Protein AF-A8NK58-F1 (afdb_monomer_lite)

Structure (mmCIF, N/CA/C/O backbone):
data_AF-A8NK58-F1
#
_entry.id   AF-A8NK58-F1
#
loop_
_atom_site.group_PDB
_atom_site.id
_atom_site.type_symbol
_atom_site.label_atom_id
_atom_site.label_alt_id
_atom_site.label_comp_id
_atom_site.label_asym_id
_atom_site.label_entity_id
_atom_site.label_seq_id
_atom_site.pdbx_PDB_ins_code
_atom_site.Cartn_x
_atom_site.Cartn_y
_atom_site.Cartn_z
_atom_site.occupancy
_atom_site.B_iso_or_equiv
_atom_site.auth_seq_id
_atom_site.auth_comp_id
_atom_site.auth_asym_id
_atom_site.auth_atom_id
_atom_site.pdbx_PDB_model_num
ATOM 1 N N . MET A 1 1 ? 4.103 -19.502 -5.137 1.00 50.97 1 MET A N 1
ATOM 2 C CA . MET A 1 1 ? 3.086 -19.217 -4.101 1.00 50.97 1 MET A CA 1
ATOM 3 C C . MET A 1 1 ? 3.811 -18.641 -2.896 1.00 50.97 1 MET A C 1
ATOM 5 O O . MET A 1 1 ? 4.672 -19.330 -2.358 1.00 50.97 1 MET A O 1
ATOM 9 N N . GLY A 1 2 ? 3.551 -17.379 -2.546 1.00 73.00 2 GLY A N 1
ATOM 10 C CA . GLY A 1 2 ? 4.128 -16.761 -1.346 1.00 73.00 2 GLY A CA 1
ATOM 11 C C . GLY A 1 2 ? 3.556 -17.398 -0.078 1.00 73.00 2 GLY A C 1
ATOM 12 O O . GLY A 1 2 ? 2.426 -17.886 -0.089 1.00 73.00 2 GLY A O 1
ATOM 13 N N . ARG A 1 3 ? 4.341 -17.439 1.000 1.00 86.50 3 ARG A N 1
ATOM 14 C CA . ARG A 1 3 ? 3.901 -17.911 2.319 1.00 86.50 3 ARG A CA 1
ATOM 15 C C . ARG A 1 3 ? 4.104 -16.779 3.318 1.00 86.50 3 ARG A C 1
ATOM 17 O O . ARG A 1 3 ? 5.195 -16.224 3.369 1.00 86.50 3 ARG A O 1
ATOM 24 N N . ILE A 1 4 ? 3.067 -16.457 4.085 1.00 87.50 4 ILE A N 1
ATOM 25 C CA . ILE A 1 4 ? 3.168 -15.520 5.208 1.00 87.50 4 ILE A CA 1
ATOM 26 C C . ILE A 1 4 ? 3.810 -16.271 6.382 1.00 87.50 4 ILE A C 1
ATOM 28 O O . ILE A 1 4 ? 3.454 -17.420 6.653 1.00 87.50 4 ILE A O 1
ATOM 32 N N . SER A 1 5 ? 4.771 -15.639 7.049 1.00 91.62 5 SER A N 1
ATOM 33 C CA . SER A 1 5 ? 5.496 -16.175 8.206 1.00 91.62 5 SER A CA 1
ATOM 34 C C . SER A 1 5 ? 5.547 -15.141 9.333 1.00 91.62 5 SER A C 1
ATOM 36 O O . SER A 1 5 ? 4.978 -14.066 9.190 1.00 91.62 5 SER A O 1
ATOM 38 N N . ASP A 1 6 ? 6.237 -15.473 10.429 1.00 87.12 6 ASP A N 1
ATOM 39 C CA . ASP A 1 6 ? 6.446 -14.575 11.576 1.00 87.12 6 ASP A CA 1
ATOM 40 C C . ASP A 1 6 ? 5.138 -14.134 12.266 1.00 87.12 6 ASP A C 1
ATOM 42 O O . ASP A 1 6 ? 4.829 -12.960 12.444 1.00 87.12 6 ASP A O 1
ATOM 46 N N . LEU A 1 7 ? 4.318 -15.127 12.632 1.00 89.75 7 LEU A N 1
ATOM 47 C CA . LEU A 1 7 ? 3.014 -14.920 13.274 1.00 89.75 7 LEU A CA 1
ATOM 48 C C . LEU A 1 7 ? 3.102 -14.881 14.812 1.00 89.75 7 LEU A C 1
ATOM 50 O O . LEU A 1 7 ? 2.084 -15.006 15.491 1.00 89.75 7 LEU A O 1
ATOM 54 N N . GLU A 1 8 ? 4.303 -14.751 15.382 1.00 86.12 8 GLU A N 1
ATOM 55 C CA . GLU A 1 8 ? 4.531 -14.823 16.834 1.00 86.12 8 GLU A CA 1
ATOM 56 C C . GLU A 1 8 ? 3.941 -13.626 17.598 1.00 86.12 8 GLU A C 1
ATOM 58 O O . GLU A 1 8 ? 3.557 -13.759 18.762 1.00 86.12 8 GLU A O 1
ATOM 63 N N . TYR A 1 9 ? 3.779 -12.487 16.918 1.00 82.69 9 TYR A N 1
ATOM 64 C CA . TYR A 1 9 ? 3.112 -11.293 17.448 1.00 82.69 9 TYR A CA 1
ATOM 65 C C . TYR A 1 9 ? 1.639 -11.179 17.032 1.00 82.69 9 TYR A C 1
ATOM 67 O O . TYR A 1 9 ? 0.943 -10.267 17.487 1.00 82.69 9 TYR A O 1
ATOM 75 N N . CYS A 1 10 ? 1.128 -12.101 16.206 1.00 86.00 10 CYS A N 1
ATOM 76 C CA . CYS A 1 10 ? -0.273 -12.091 15.803 1.00 86.00 10 CYS A CA 1
ATOM 77 C C . CYS A 1 10 ? -1.175 -12.416 16.995 1.00 86.00 10 CYS A C 1
ATOM 79 O O . CYS A 1 10 ? -1.015 -13.424 17.685 1.00 86.00 10 CYS A O 1
ATOM 81 N N . LYS A 1 11 ? -2.184 -11.574 17.205 1.00 84.44 11 LYS A N 1
ATOM 82 C CA . LYS A 1 11 ? -3.214 -11.785 18.222 1.00 84.44 11 LYS A CA 1
ATOM 83 C C . LYS A 1 11 ? -4.547 -12.015 17.546 1.00 84.44 11 LYS A C 1
ATOM 85 O O . LYS A 1 11 ? -4.818 -11.481 16.472 1.00 84.44 11 LYS A O 1
ATOM 90 N N . ARG A 1 12 ? -5.417 -12.781 18.204 1.00 83.94 12 ARG A N 1
ATOM 91 C CA . ARG A 1 12 ? -6.826 -12.782 17.810 1.00 83.94 12 ARG A CA 1
ATOM 92 C C . ARG A 1 12 ? -7.356 -11.368 17.971 1.00 83.94 12 ARG A C 1
ATOM 94 O O . ARG A 1 12 ? -7.054 -10.720 18.970 1.00 83.94 12 ARG A O 1
ATOM 101 N N . TYR A 1 13 ? -8.172 -10.928 17.022 1.00 79.38 13 TYR A N 1
ATOM 102 C CA . TYR A 1 13 ? -8.736 -9.584 17.039 1.00 79.38 13 TYR A CA 1
ATOM 103 C C . TYR A 1 13 ? -9.414 -9.258 18.378 1.00 79.38 13 TYR A C 1
ATOM 105 O O . TYR A 1 13 ? -9.152 -8.230 18.991 1.00 79.38 13 TYR A O 1
ATOM 113 N N . GLN A 1 14 ? -10.174 -10.217 18.910 1.00 78.38 14 GLN A N 1
ATOM 114 C CA . GLN A 1 14 ? -10.887 -10.092 20.183 1.00 78.38 14 GLN A CA 1
ATOM 115 C C . GLN A 1 14 ? -9.971 -10.034 21.420 1.00 78.38 14 GLN A C 1
ATOM 117 O O . GLN A 1 14 ? -10.465 -9.835 22.523 1.00 78.38 14 GLN A O 1
ATOM 122 N N . GLN A 1 15 ? -8.666 -10.260 21.259 1.00 81.00 15 GLN A N 1
ATOM 123 C CA . GLN A 1 15 ? -7.647 -10.206 22.314 1.00 81.00 15 GLN A CA 1
ATOM 124 C C . GLN A 1 15 ? -6.704 -9.003 22.147 1.00 81.00 15 GLN A C 1
ATOM 126 O O . GLN A 1 15 ? -5.754 -8.850 22.921 1.00 81.00 15 GLN A O 1
ATOM 131 N N . ALA A 1 16 ? -6.906 -8.178 21.115 1.00 76.00 16 ALA A N 1
ATOM 132 C CA . ALA A 1 16 ? -6.128 -6.969 20.909 1.00 76.00 16 ALA A CA 1
ATOM 133 C C . ALA A 1 16 ? -6.654 -5.862 21.832 1.00 76.00 16 ALA A C 1
ATOM 135 O O . ALA A 1 16 ? -7.781 -5.404 21.682 1.00 76.00 16 ALA A O 1
ATOM 136 N N . SER A 1 17 ? -5.823 -5.431 22.779 1.00 72.19 17 SER A N 1
ATOM 137 C CA . SER A 1 17 ? -6.115 -4.291 23.652 1.00 72.19 17 SER A CA 1
ATOM 138 C C . SER A 1 17 ? -5.597 -3.002 23.019 1.00 72.19 17 SER A C 1
ATOM 140 O O . SER A 1 17 ? -4.519 -3.011 22.423 1.00 72.19 17 SER A O 1
ATOM 142 N N . ALA A 1 18 ? -6.301 -1.885 23.216 1.00 67.69 18 ALA A N 1
ATOM 143 C CA . ALA A 1 18 ? -5.835 -0.552 22.820 1.00 67.69 18 ALA A CA 1
ATOM 144 C C . ALA A 1 18 ? -4.481 -0.171 23.455 1.00 67.69 18 ALA A C 1
ATOM 146 O O . ALA A 1 18 ? -3.761 0.666 22.923 1.00 67.69 18 ALA A O 1
ATOM 147 N N . HIS A 1 19 ? -4.114 -0.800 24.577 1.00 69.31 19 HIS A N 1
ATOM 148 C CA . HIS A 1 19 ? -2.822 -0.617 25.250 1.00 69.31 19 HIS A CA 1
ATOM 149 C C . HIS A 1 19 ? -1.805 -1.719 24.922 1.00 69.31 19 HIS A C 1
ATOM 151 O O . HIS A 1 19 ? -0.778 -1.843 25.594 1.00 69.31 19 HIS A O 1
ATOM 157 N N . GLY A 1 20 ? -2.091 -2.558 23.925 1.00 68.12 20 GLY A N 1
ATOM 158 C CA . GLY A 1 20 ? -1.157 -3.569 23.458 1.00 68.12 20 GLY A CA 1
ATOM 159 C C . GLY A 1 20 ? 0.150 -2.939 22.958 1.00 68.12 20 GLY A C 1
ATOM 160 O O . GLY A 1 20 ? 0.141 -1.818 22.450 1.00 68.12 20 GLY A O 1
ATOM 161 N N . PRO A 1 21 ? 1.293 -3.638 23.082 1.00 72.88 21 PRO A N 1
ATOM 162 C CA . PRO A 1 21 ? 2.524 -3.169 22.465 1.00 72.88 21 PRO A CA 1
ATOM 163 C C . PRO A 1 21 ? 2.327 -3.071 20.949 1.00 72.88 21 PRO A C 1
ATOM 165 O O . PRO A 1 21 ? 1.845 -4.020 20.324 1.00 72.88 21 PRO A O 1
ATOM 168 N N . LEU A 1 22 ? 2.732 -1.945 20.360 1.00 77.38 22 LEU A N 1
ATOM 169 C CA . LEU A 1 22 ? 2.865 -1.864 18.912 1.00 77.38 22 LEU A CA 1
ATOM 170 C C . LEU A 1 22 ? 4.027 -2.745 18.470 1.00 77.38 22 LEU A C 1
ATOM 172 O O . LEU A 1 22 ? 5.142 -2.621 18.975 1.00 77.38 22 LEU A O 1
ATOM 176 N N . SER A 1 23 ? 3.750 -3.618 17.513 1.00 77.25 23 SER A N 1
ATOM 177 C CA . SER A 1 23 ? 4.731 -4.479 16.861 1.00 77.25 23 SER A CA 1
ATOM 178 C C . SER A 1 23 ? 4.584 -4.324 15.350 1.00 77.25 23 SER A C 1
ATOM 180 O O . SER A 1 23 ? 3.481 -4.083 14.861 1.00 77.25 23 SER A O 1
ATOM 182 N N . GLY A 1 24 ? 5.701 -4.389 14.626 1.00 80.12 24 GLY A N 1
ATOM 183 C CA . GLY A 1 24 ? 5.739 -4.282 13.166 1.00 80.12 24 GLY A CA 1
ATOM 184 C C . GLY A 1 24 ? 6.884 -3.412 12.643 1.00 80.12 24 GLY A C 1
ATOM 185 O O . GLY A 1 24 ? 7.562 -2.718 13.402 1.00 80.12 24 GLY A O 1
ATOM 186 N N . ALA A 1 25 ? 7.073 -3.440 11.326 1.00 83.88 25 ALA A N 1
ATOM 187 C CA . ALA A 1 25 ? 7.987 -2.553 10.613 1.00 83.88 25 ALA A CA 1
ATOM 188 C C . ALA A 1 25 ? 7.319 -1.188 10.384 1.00 83.88 25 ALA A C 1
ATOM 190 O O . ALA A 1 25 ? 6.232 -1.107 9.804 1.00 83.88 25 ALA A O 1
ATOM 191 N N . ARG A 1 26 ? 7.949 -0.113 10.868 1.00 81.25 26 ARG A N 1
ATOM 192 C CA . ARG A 1 26 ? 7.365 1.240 10.932 1.00 81.25 26 ARG A CA 1
ATOM 193 C C . ARG A 1 26 ? 6.977 1.781 9.552 1.00 81.25 26 ARG A C 1
ATOM 195 O O . ARG A 1 26 ? 6.011 2.530 9.439 1.00 81.25 26 ARG A O 1
ATOM 202 N N . GLU A 1 27 ? 7.712 1.388 8.524 1.00 81.19 27 GLU A N 1
ATOM 203 C CA . GLU A 1 27 ? 7.573 1.786 7.123 1.00 81.19 27 GLU A CA 1
ATOM 204 C C . GLU A 1 27 ? 6.275 1.251 6.505 1.00 81.19 27 GLU A C 1
ATOM 206 O O . GLU A 1 27 ? 5.678 1.899 5.643 1.00 81.19 27 GLU A O 1
ATOM 211 N N . PHE A 1 28 ? 5.810 0.097 6.992 1.00 87.50 28 PHE A N 1
ATOM 212 C CA . PHE A 1 28 ? 4.624 -0.595 6.494 1.00 87.50 28 PHE A CA 1
ATOM 213 C C . PHE A 1 28 ? 3.447 -0.538 7.463 1.00 87.50 28 PHE A C 1
ATOM 215 O O . PHE A 1 28 ? 2.362 -0.979 7.116 1.00 87.50 28 PHE A O 1
ATOM 222 N N . MET A 1 29 ? 3.599 0.007 8.669 1.00 86.50 29 MET A N 1
ATOM 223 C CA . MET A 1 29 ? 2.462 0.196 9.576 1.00 86.50 29 MET A CA 1
ATOM 224 C C . MET A 1 29 ? 1.384 1.086 8.942 1.00 86.50 29 MET A C 1
ATOM 226 O O . MET A 1 29 ? 1.699 2.003 8.179 1.00 86.50 29 MET A O 1
ATOM 230 N N . SER A 1 30 ? 0.118 0.879 9.302 1.00 86.50 30 SER A N 1
ATOM 231 C CA . SER A 1 30 ? -0.941 1.815 8.914 1.00 86.50 30 SER A CA 1
ATOM 232 C C . SER A 1 30 ? -0.665 3.224 9.447 1.00 86.50 30 SER A C 1
ATOM 234 O O . SER A 1 30 ? 0.015 3.404 10.466 1.00 86.50 30 SER A O 1
ATOM 236 N N . LEU A 1 31 ? -1.185 4.247 8.773 1.00 81.69 31 LEU A N 1
ATOM 237 C CA . LEU A 1 31 ? -0.998 5.638 9.188 1.00 81.69 31 LEU A CA 1
ATOM 238 C C . LEU A 1 31 ? -1.531 5.895 10.595 1.00 81.69 31 LEU A C 1
ATOM 240 O O . LEU A 1 31 ? -0.897 6.612 11.370 1.00 81.69 31 LEU A O 1
ATOM 244 N N . ASP A 1 32 ? -2.657 5.280 10.945 1.00 79.50 32 ASP A N 1
ATOM 245 C CA . ASP A 1 32 ? -3.252 5.408 12.272 1.00 79.50 32 ASP A CA 1
ATOM 246 C C . ASP A 1 32 ? -2.387 4.734 13.348 1.00 79.50 32 ASP A C 1
ATOM 248 O O . ASP A 1 32 ? -2.154 5.335 14.398 1.00 79.50 32 ASP A O 1
ATOM 252 N N . VAL A 1 33 ? -1.823 3.550 13.070 1.00 82.50 33 VAL A N 1
ATOM 253 C CA . VAL A 1 33 ? -0.873 2.877 13.976 1.00 82.50 33 VAL A CA 1
ATOM 254 C C . VAL A 1 33 ? 0.390 3.724 14.162 1.00 82.50 33 VAL A C 1
ATOM 256 O O . VAL A 1 33 ? 0.827 3.938 15.295 1.00 82.50 33 VAL A O 1
ATOM 259 N N . ARG A 1 34 ? 0.963 4.263 13.074 1.00 79.62 34 ARG A N 1
ATOM 260 C CA . ARG A 1 34 ? 2.152 5.136 13.141 1.00 79.62 34 ARG A CA 1
ATOM 261 C C . ARG A 1 34 ? 1.884 6.395 13.958 1.00 79.62 34 ARG A C 1
ATOM 263 O O . ARG A 1 34 ? 2.705 6.763 14.799 1.00 79.62 34 ARG A O 1
ATOM 270 N N . ARG A 1 35 ? 0.743 7.054 13.726 1.00 77.12 35 ARG A N 1
ATOM 271 C CA . ARG A 1 35 ? 0.319 8.248 14.475 1.00 77.12 35 ARG A CA 1
ATOM 272 C C . ARG A 1 35 ? 0.137 7.937 15.951 1.00 77.12 35 ARG A C 1
ATOM 274 O O . ARG A 1 35 ? 0.631 8.688 16.787 1.00 77.12 35 ARG A O 1
ATOM 281 N N . TRP A 1 36 ? -0.520 6.826 16.278 1.00 76.38 36 TRP A N 1
ATOM 282 C CA . TRP A 1 36 ? -0.696 6.409 17.664 1.00 76.38 36 TRP A CA 1
ATOM 283 C C . TRP A 1 36 ? 0.643 6.139 18.350 1.00 76.38 36 TRP A C 1
ATOM 285 O O . TRP A 1 36 ? 0.881 6.659 19.441 1.00 76.38 36 TRP A O 1
ATOM 295 N N . GLY A 1 37 ? 1.544 5.404 17.690 1.00 74.00 37 GLY A N 1
ATOM 296 C CA . GLY A 1 37 ? 2.888 5.139 18.200 1.00 74.00 37 GLY A CA 1
ATOM 297 C C . GLY A 1 37 ? 3.672 6.420 18.453 1.00 74.00 37 GLY A C 1
ATOM 298 O O . GLY A 1 37 ? 4.255 6.577 19.522 1.00 74.00 37 GLY A O 1
ATOM 299 N N . PHE A 1 38 ? 3.609 7.382 17.531 1.00 70.75 38 PHE A N 1
ATOM 300 C CA . PHE A 1 38 ? 4.235 8.690 17.707 1.00 70.75 38 PHE A CA 1
ATOM 301 C C . PHE A 1 38 ? 3.674 9.448 18.923 1.00 70.75 38 PHE A C 1
ATOM 303 O O . PHE A 1 38 ? 4.444 9.885 19.778 1.00 70.75 38 PHE A O 1
ATOM 310 N N . MET A 1 39 ? 2.344 9.535 19.056 1.00 66.94 39 MET A N 1
ATOM 311 C CA . MET A 1 39 ? 1.690 10.215 20.186 1.00 66.94 39 MET A CA 1
ATOM 312 C C . MET A 1 39 ? 2.058 9.613 21.552 1.00 66.94 39 MET A C 1
ATOM 314 O O . MET A 1 39 ? 2.092 10.340 22.543 1.00 66.94 39 MET A O 1
ATOM 318 N N . HIS A 1 40 ? 2.353 8.310 21.617 1.00 65.25 40 HIS A N 1
ATOM 319 C CA . HIS A 1 40 ? 2.662 7.608 22.869 1.00 65.25 40 HIS A CA 1
ATOM 320 C C . HIS A 1 40 ? 4.170 7.426 23.130 1.00 65.25 40 HIS A C 1
ATOM 322 O O . HIS A 1 40 ? 4.566 7.208 24.276 1.00 65.25 40 HIS A O 1
ATOM 328 N N . MET A 1 41 ? 5.026 7.540 22.107 1.00 62.69 41 MET A N 1
ATOM 329 C CA . MET A 1 41 ? 6.489 7.485 22.252 1.00 62.69 41 MET A CA 1
ATOM 330 C C . MET A 1 41 ? 7.108 8.837 22.629 1.00 62.69 41 MET A C 1
ATOM 332 O O . MET A 1 41 ? 8.116 8.866 23.342 1.00 62.69 41 MET A O 1
ATOM 336 N N . VAL A 1 42 ? 6.519 9.961 22.204 1.00 57.09 42 VAL A N 1
ATOM 337 C CA . VAL A 1 42 ? 6.999 11.299 22.585 1.00 57.09 42 VAL A CA 1
ATOM 338 C C . VAL A 1 42 ? 6.617 11.576 24.044 1.00 57.09 42 VAL A C 1
ATOM 340 O O . VAL A 1 42 ? 5.500 11.972 24.368 1.00 57.09 42 VAL A O 1
ATOM 343 N N . ARG A 1 43 ? 7.561 11.333 24.962 1.00 51.94 43 ARG A N 1
ATOM 344 C CA . ARG A 1 43 ? 7.399 11.602 26.399 1.00 51.94 43 ARG A CA 1
ATOM 345 C C . ARG A 1 43 ? 7.087 13.086 26.693 1.00 51.94 43 ARG A C 1
ATOM 347 O O . ARG A 1 43 ? 7.531 13.985 25.979 1.00 51.94 43 ARG A O 1
ATOM 354 N N . PRO A 1 44 ? 6.353 13.358 27.786 1.00 48.62 44 PRO A N 1
ATOM 355 C CA . PRO A 1 44 ? 5.346 14.412 27.869 1.00 48.62 44 PRO A CA 1
ATOM 356 C C . PRO A 1 44 ? 5.889 15.729 28.422 1.00 48.62 44 PRO A C 1
ATOM 358 O O . PRO A 1 44 ? 5.281 16.289 29.328 1.00 48.62 44 PRO A O 1
ATOM 361 N N . ASN A 1 45 ? 7.032 16.229 27.948 1.00 47.03 45 ASN A N 1
ATOM 362 C CA . ASN A 1 45 ? 7.600 17.378 28.652 1.00 47.03 45 ASN A CA 1
ATOM 363 C C . ASN A 1 45 ? 7.079 18.748 28.243 1.00 47.03 45 ASN A C 1
ATOM 365 O O . ASN A 1 45 ? 7.088 19.567 29.140 1.00 47.03 45 ASN A O 1
ATOM 369 N N . ASN A 1 46 ? 6.574 19.032 27.030 1.00 47.75 46 ASN A N 1
ATOM 370 C CA . ASN A 1 46 ? 6.064 20.395 26.739 1.00 47.75 46 ASN A CA 1
ATOM 371 C C . ASN A 1 46 ? 5.075 20.555 25.561 1.00 47.75 46 ASN A C 1
ATOM 373 O O . ASN A 1 46 ? 4.711 21.682 25.243 1.00 47.75 46 ASN A O 1
ATOM 377 N N . LEU A 1 47 ? 4.636 19.487 24.883 1.00 49.75 47 LEU A N 1
ATOM 378 C CA . LEU A 1 47 ? 3.855 19.617 23.637 1.00 49.75 47 LEU A CA 1
ATOM 379 C C . LEU A 1 47 ? 2.632 18.694 23.583 1.00 49.75 47 LEU A C 1
ATOM 381 O O . LEU A 1 47 ? 2.322 18.134 22.534 1.00 49.75 47 LEU A O 1
ATOM 385 N N . ARG A 1 48 ? 1.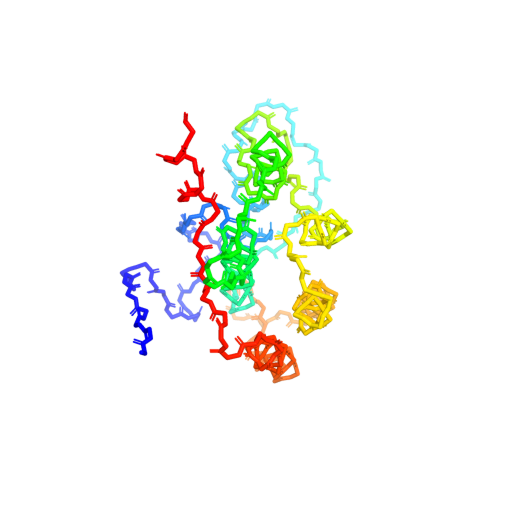873 18.579 24.682 1.00 48.84 48 ARG A N 1
ATOM 386 C CA . ARG A 1 48 ? 0.451 18.228 24.548 1.00 48.84 48 ARG A CA 1
ATOM 387 C C . ARG A 1 48 ? -0.251 19.419 23.889 1.00 48.84 48 ARG A C 1
ATOM 389 O O . ARG A 1 48 ? -0.917 20.203 24.551 1.00 48.84 48 ARG A O 1
ATOM 396 N N . LYS A 1 49 ? -0.085 19.578 22.573 1.00 50.06 49 LYS A N 1
ATOM 397 C CA . LYS A 1 49 ? -1.183 20.137 21.787 1.00 50.06 49 LYS A CA 1
ATOM 398 C C . LYS A 1 49 ? -2.379 19.245 22.105 1.00 50.06 49 LYS A C 1
ATOM 400 O O . LYS A 1 49 ? -2.234 18.022 22.103 1.00 50.06 49 LYS A O 1
ATOM 405 N N . GLU A 1 50 ? -3.501 19.853 22.465 1.00 47.31 50 GLU A N 1
ATOM 406 C CA . GLU A 1 50 ? -4.787 19.182 22.648 1.00 47.31 50 GLU A CA 1
ATOM 407 C C . GLU A 1 50 ? -5.223 18.601 21.300 1.00 47.31 50 GLU A C 1
ATOM 409 O O . GLU A 1 50 ? -6.078 19.137 20.602 1.00 47.31 50 GLU A O 1
ATOM 414 N N . TYR A 1 51 ? -4.567 17.527 20.869 1.00 48.94 51 TYR A N 1
ATOM 415 C CA . TYR A 1 51 ? -5.125 16.684 19.840 1.00 48.94 51 TYR A CA 1
ATOM 416 C C . TYR A 1 51 ? -6.337 16.013 20.489 1.00 48.94 51 TYR A C 1
ATOM 418 O O . TYR A 1 51 ? -6.204 15.504 21.609 1.00 48.94 51 TYR A O 1
ATOM 426 N N . PRO A 1 52 ? -7.519 16.049 19.846 1.00 51.69 52 PRO A N 1
ATOM 427 C CA . PRO A 1 52 ? -8.649 15.270 20.327 1.00 51.69 52 PRO A CA 1
ATOM 428 C C . PRO A 1 52 ? -8.162 13.837 20.535 1.00 51.69 52 PRO A C 1
ATOM 430 O O . PRO A 1 52 ? -7.391 13.342 19.710 1.00 51.69 52 PRO A O 1
ATOM 433 N N . GLU A 1 53 ? -8.543 13.208 21.648 1.00 55.59 53 GLU A N 1
ATOM 434 C CA . GLU A 1 53 ? -8.197 11.815 21.928 1.00 55.59 53 GLU A CA 1
ATOM 435 C C . GLU A 1 53 ? -8.704 10.952 20.769 1.00 55.59 53 GLU A C 1
ATOM 437 O O . GLU A 1 53 ? -9.875 10.579 20.705 1.00 55.59 53 GLU A O 1
ATOM 442 N N . VAL A 1 54 ? -7.829 10.682 19.798 1.00 56.53 54 VAL A N 1
ATOM 443 C CA . VAL A 1 54 ? -8.144 9.780 18.701 1.00 56.53 54 VAL A CA 1
ATOM 444 C C . VAL A 1 54 ? -8.250 8.415 19.346 1.00 56.53 54 VAL A C 1
ATOM 446 O O . VAL A 1 54 ? -7.253 7.857 19.807 1.00 56.53 54 VAL A O 1
ATOM 449 N N . THR A 1 55 ? -9.472 7.898 19.428 1.00 65.31 55 THR A N 1
ATOM 450 C CA . THR A 1 55 ? -9.715 6.563 19.957 1.00 65.31 55 THR A CA 1
ATOM 451 C C . THR A 1 55 ? -9.121 5.571 18.964 1.00 65.31 55 THR A C 1
ATOM 453 O O . THR A 1 55 ? -9.712 5.272 17.928 1.00 65.31 55 THR A O 1
ATOM 456 N N . PHE A 1 56 ? -7.895 5.137 19.236 1.00 74.25 56 PHE A N 1
ATOM 457 C CA . PHE A 1 56 ? -7.206 4.154 18.420 1.00 74.25 56 PHE A CA 1
ATOM 458 C C . PHE A 1 56 ? -7.624 2.760 18.853 1.00 74.25 56 PHE A C 1
ATOM 460 O O . PHE A 1 56 ? -7.468 2.387 20.016 1.00 74.25 56 PHE A O 1
ATOM 467 N N . HIS A 1 57 ? -8.093 1.994 17.877 1.00 78.38 57 HIS A N 1
ATOM 468 C CA . HIS A 1 57 ? -8.419 0.589 18.033 1.00 78.38 57 HIS A CA 1
ATOM 469 C C . HIS A 1 57 ? -7.638 -0.199 17.004 1.00 78.38 57 HIS A C 1
ATOM 471 O O . HIS A 1 57 ? -7.613 0.159 15.822 1.00 78.38 57 HIS A O 1
ATOM 477 N N . HIS A 1 58 ? -7.023 -1.297 17.440 1.00 81.19 58 HIS A N 1
ATOM 478 C CA . HIS A 1 58 ? -6.549 -2.292 16.492 1.00 81.19 58 HIS A CA 1
ATOM 479 C C . HIS A 1 58 ? -7.731 -2.759 15.635 1.00 81.19 58 HIS A C 1
ATOM 481 O O . HIS A 1 58 ? -8.880 -2.765 16.088 1.00 81.19 58 HIS A O 1
ATOM 487 N N . HIS A 1 59 ? -7.451 -3.106 14.381 1.00 85.19 59 HIS A N 1
ATOM 488 C CA . HIS A 1 59 ? -8.446 -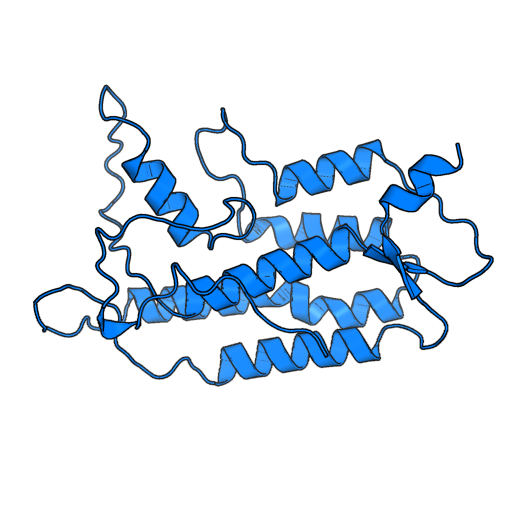3.468 13.381 1.00 85.19 59 HIS A CA 1
ATOM 489 C C . HIS A 1 59 ? -7.771 -4.118 12.175 1.00 85.19 59 HIS A C 1
ATOM 491 O O . HIS A 1 59 ? -6.663 -3.726 11.815 1.00 85.19 59 HIS A O 1
ATOM 497 N N . TYR A 1 60 ? -8.465 -5.042 11.510 1.00 87.31 60 TYR A N 1
ATOM 498 C CA . TYR A 1 60 ? -7.972 -5.727 10.306 1.00 87.31 60 TYR A CA 1
ATOM 499 C C . TYR A 1 60 ? -7.680 -4.763 9.138 1.00 87.31 60 TYR A C 1
ATOM 501 O O . TYR A 1 60 ? -6.900 -5.088 8.247 1.00 87.31 60 TYR A O 1
ATOM 509 N N . LEU A 1 61 ? -8.270 -3.556 9.142 1.00 87.75 61 LEU A N 1
ATOM 510 C CA . LEU A 1 61 ? -7.932 -2.518 8.157 1.00 87.75 61 LEU A CA 1
ATOM 511 C C . LEU A 1 61 ? -6.465 -2.104 8.239 1.00 87.75 61 LEU A C 1
ATOM 513 O O . LEU A 1 61 ? -5.878 -1.813 7.204 1.00 87.75 61 LEU A O 1
ATOM 517 N N . HIS A 1 62 ? -5.879 -2.105 9.438 1.00 88.94 62 HIS A N 1
ATOM 518 C CA . HIS A 1 62 ? -4.474 -1.742 9.597 1.00 88.94 62 HIS A CA 1
ATOM 519 C C . HIS A 1 62 ? -3.565 -2.768 8.922 1.00 88.94 62 HIS A C 1
ATOM 521 O O . HIS A 1 62 ? -2.609 -2.372 8.266 1.00 88.94 62 HIS A O 1
ATOM 527 N N . ASP A 1 63 ? -3.905 -4.057 9.009 1.00 89.75 63 ASP A N 1
ATOM 528 C CA . ASP A 1 63 ? -3.164 -5.124 8.331 1.00 89.75 63 ASP A CA 1
ATOM 529 C C . ASP A 1 63 ? -3.311 -5.020 6.805 1.00 89.75 63 ASP A C 1
ATOM 531 O O . ASP A 1 63 ? -2.326 -5.143 6.078 1.00 89.75 63 ASP A O 1
ATOM 535 N N . LEU A 1 64 ? -4.521 -4.735 6.299 1.00 91.44 64 LEU A N 1
ATOM 536 C CA . LEU A 1 64 ? -4.729 -4.516 4.862 1.00 91.44 64 LEU A CA 1
ATOM 537 C C . LEU A 1 64 ? -3.962 -3.281 4.364 1.00 91.44 64 LEU A C 1
ATOM 539 O O . LEU A 1 64 ? -3.377 -3.312 3.282 1.00 91.44 64 LEU A O 1
ATOM 543 N N . GLU A 1 65 ? -3.937 -2.201 5.146 1.00 91.25 65 GLU A N 1
ATOM 544 C CA . GLU A 1 65 ? -3.143 -1.017 4.827 1.00 91.25 65 GLU A CA 1
ATOM 545 C C . GLU A 1 65 ? -1.640 -1.340 4.830 1.00 91.25 65 GLU A C 1
ATOM 547 O O . GLU A 1 65 ? -0.901 -0.870 3.967 1.00 91.25 65 GLU A O 1
ATOM 552 N N . SER A 1 66 ? -1.175 -2.206 5.732 1.00 91.00 66 SER A N 1
ATOM 553 C CA . SER A 1 66 ? 0.207 -2.686 5.700 1.00 91.00 66 SER A CA 1
ATOM 554 C C . SER A 1 66 ? 0.539 -3.472 4.436 1.00 91.00 66 SER A C 1
ATOM 556 O O . SER A 1 66 ? 1.603 -3.266 3.849 1.00 91.00 66 SER A O 1
ATOM 558 N N . VAL A 1 67 ? -0.383 -4.313 3.961 1.00 93.00 67 VAL A N 1
ATOM 559 C CA . VAL A 1 67 ? -0.240 -4.997 2.667 1.00 93.00 67 VAL A CA 1
ATOM 560 C C . VAL A 1 67 ? -0.225 -3.990 1.512 1.00 93.00 67 VAL A C 1
ATOM 562 O O . VAL A 1 67 ? 0.578 -4.142 0.592 1.00 93.00 67 VAL A O 1
ATOM 565 N N . TYR A 1 68 ? -1.048 -2.938 1.568 1.00 92.56 68 TYR A N 1
ATOM 566 C CA . TYR A 1 68 ? -1.005 -1.842 0.596 1.00 92.56 68 TYR A CA 1
ATOM 567 C C . TYR A 1 68 ? 0.368 -1.164 0.565 1.00 92.56 68 TYR A C 1
ATOM 569 O O . TYR A 1 68 ? 0.965 -1.051 -0.503 1.00 92.56 68 TYR A O 1
ATOM 577 N N . TRP A 1 69 ? 0.909 -0.756 1.716 1.00 90.19 69 TRP A N 1
ATOM 578 C CA . TRP A 1 69 ? 2.218 -0.099 1.766 1.00 90.19 69 TRP A CA 1
ATOM 579 C C . TRP A 1 69 ? 3.347 -1.009 1.285 1.00 90.19 69 TRP A C 1
ATOM 581 O O . TRP A 1 69 ? 4.238 -0.542 0.576 1.00 90.19 69 TRP A O 1
ATOM 591 N N . LEU A 1 70 ? 3.289 -2.304 1.603 1.00 91.19 70 LEU A N 1
ATOM 592 C CA . LEU A 1 70 ? 4.232 -3.293 1.082 1.00 91.19 70 LEU A CA 1
ATOM 593 C C . LEU A 1 70 ? 4.142 -3.414 -0.447 1.00 91.19 70 LEU A C 1
ATOM 595 O O . LEU A 1 70 ? 5.168 -3.502 -1.120 1.00 91.19 70 LEU A O 1
ATOM 599 N N . LEU A 1 71 ? 2.929 -3.382 -1.003 1.00 91.12 71 LEU A N 1
ATOM 600 C CA . LEU A 1 71 ? 2.703 -3.410 -2.446 1.00 91.12 71 LEU A CA 1
ATOM 601 C C . LEU A 1 71 ? 3.231 -2.140 -3.127 1.00 91.12 71 LEU A C 1
ATOM 603 O O . LEU A 1 71 ? 3.926 -2.244 -4.136 1.00 91.12 71 LEU A O 1
ATOM 607 N N . ILE A 1 72 ? 2.970 -0.955 -2.563 1.00 88.62 72 ILE A N 1
ATOM 608 C CA . ILE A 1 72 ? 3.549 0.303 -3.059 1.00 88.62 72 ILE A CA 1
ATOM 609 C C . ILE A 1 72 ? 5.071 0.220 -3.040 1.00 88.62 72 ILE A C 1
ATOM 611 O O . ILE A 1 72 ? 5.701 0.514 -4.052 1.00 88.62 72 ILE A O 1
ATOM 615 N N . TRP A 1 73 ? 5.659 -0.225 -1.926 1.00 88.62 73 TRP A N 1
ATOM 616 C CA . TRP A 1 73 ? 7.105 -0.391 -1.806 1.00 88.62 73 TRP A CA 1
ATOM 617 C C . TRP A 1 73 ? 7.650 -1.320 -2.881 1.00 88.62 73 TRP A C 1
ATOM 619 O O . TRP A 1 73 ? 8.632 -0.978 -3.536 1.00 88.62 73 TRP A O 1
ATOM 629 N N . TYR A 1 74 ? 6.985 -2.455 -3.109 1.00 89.06 74 TYR A N 1
ATOM 630 C CA . TYR A 1 74 ? 7.367 -3.394 -4.151 1.00 89.06 74 TYR A CA 1
ATOM 631 C C . TYR A 1 74 ? 7.355 -2.730 -5.529 1.00 89.06 74 TYR A C 1
ATOM 633 O O . TYR A 1 74 ? 8.361 -2.810 -6.220 1.00 89.06 74 TYR A O 1
ATOM 641 N N . MET A 1 75 ? 6.288 -2.012 -5.893 1.00 85.75 75 MET A N 1
ATOM 642 C CA . MET A 1 75 ? 6.146 -1.359 -7.204 1.00 85.75 75 MET A CA 1
ATOM 643 C C . MET A 1 75 ? 7.082 -0.159 -7.432 1.00 85.75 75 MET A C 1
ATOM 645 O O . MET A 1 75 ? 7.389 0.166 -8.577 1.00 85.75 75 MET A O 1
ATOM 649 N N . VAL A 1 76 ? 7.526 0.528 -6.373 1.00 83.44 76 VAL A N 1
ATOM 650 C CA . VAL A 1 76 ? 8.536 1.604 -6.493 1.00 83.44 76 VAL A CA 1
ATOM 651 C C . VAL A 1 76 ? 9.968 1.089 -6.368 1.00 83.44 76 VAL A C 1
ATOM 653 O O . VAL A 1 76 ? 10.912 1.810 -6.674 1.00 83.44 76 VAL A O 1
ATOM 656 N N . SER A 1 77 ? 10.143 -0.145 -5.899 1.00 85.06 77 SER A N 1
ATOM 657 C CA . SER A 1 77 ? 11.444 -0.803 -5.739 1.00 85.06 77 SER A CA 1
ATOM 658 C C . SER A 1 77 ? 11.743 -1.804 -6.847 1.00 85.06 77 SER A C 1
ATOM 660 O O . SER A 1 77 ? 12.901 -2.137 -7.073 1.00 85.06 77 SER A O 1
ATOM 662 N N . HIS A 1 78 ? 10.709 -2.278 -7.534 1.00 86.75 78 HIS A N 1
ATOM 663 C CA . HIS A 1 78 ? 10.761 -3.193 -8.661 1.00 86.75 78 HIS A CA 1
ATOM 664 C C . HIS A 1 78 ? 9.891 -2.604 -9.759 1.00 86.75 78 HIS A C 1
ATOM 666 O O . HIS A 1 78 ? 8.756 -2.215 -9.504 1.00 86.75 78 HIS A O 1
ATOM 672 N N . ALA A 1 79 ? 10.400 -2.584 -10.983 1.00 81.75 79 ALA A N 1
ATOM 673 C CA . ALA A 1 79 ? 9.603 -2.209 -12.144 1.00 81.75 79 ALA A CA 1
ATOM 674 C C . ALA A 1 79 ? 9.663 -3.325 -13.189 1.00 81.75 79 ALA A C 1
ATOM 676 O O . ALA A 1 79 ? 10.701 -4.003 -13.288 1.00 81.75 79 ALA A O 1
ATOM 677 N N . PRO A 1 80 ? 8.605 -3.500 -13.997 1.00 83.56 80 PRO A N 1
ATOM 678 C CA . PRO A 1 80 ? 8.652 -4.350 -15.177 1.00 83.56 80 PRO A CA 1
ATOM 679 C C . PRO A 1 80 ? 9.830 -3.966 -16.078 1.00 83.56 80 PRO A C 1
ATOM 681 O O . PRO A 1 80 ? 10.048 -2.792 -16.381 1.00 83.56 80 PRO A O 1
ATOM 684 N N . HIS A 1 81 ? 10.640 -4.950 -16.459 1.00 82.94 81 HIS A N 1
ATOM 685 C CA . HIS A 1 81 ? 11.768 -4.765 -17.362 1.00 82.94 81 HIS A CA 1
ATOM 686 C C . HIS A 1 81 ? 11.725 -5.759 -18.505 1.00 82.94 81 HIS A C 1
ATOM 688 O O . HIS A 1 81 ? 11.551 -6.955 -18.275 1.00 82.94 81 HIS A O 1
ATOM 694 N N . LYS A 1 82 ? 11.967 -5.281 -19.723 1.00 83.50 82 LYS A N 1
ATOM 695 C CA . LYS A 1 82 ? 12.160 -6.147 -20.878 1.00 83.50 82 LYS A CA 1
ATOM 696 C C . LYS A 1 82 ? 13.631 -6.526 -21.011 1.00 83.50 82 LYS A C 1
ATOM 698 O O . LYS A 1 82 ? 14.503 -5.661 -20.998 1.00 83.50 82 LYS A O 1
ATOM 703 N N . GLU A 1 83 ? 13.896 -7.819 -21.162 1.00 81.62 83 GLU A N 1
ATOM 704 C CA . GLU A 1 83 ? 15.256 -8.330 -21.330 1.00 81.62 83 GLU A CA 1
ATOM 705 C C . GLU A 1 83 ? 15.960 -7.674 -22.534 1.00 81.62 83 GLU A C 1
ATOM 707 O O . GLU A 1 83 ? 15.380 -7.519 -23.611 1.00 81.62 83 GLU A O 1
ATOM 712 N N . GLY A 1 84 ? 17.220 -7.273 -22.344 1.00 79.88 84 GLY A N 1
ATOM 713 C CA . GLY A 1 84 ? 18.053 -6.670 -23.389 1.00 79.88 84 GLY A CA 1
ATOM 714 C C . GLY A 1 84 ? 17.819 -5.176 -23.644 1.00 79.88 84 GLY A C 1
ATOM 715 O O . GLY A 1 84 ? 18.537 -4.595 -24.458 1.00 79.88 84 GLY A O 1
ATOM 716 N N . VAL A 1 85 ? 16.870 -4.535 -22.956 1.00 78.88 85 VAL A N 1
ATOM 717 C CA . VAL A 1 85 ? 16.684 -3.077 -23.009 1.00 78.88 85 VAL A CA 1
ATOM 718 C C . VAL A 1 85 ? 17.516 -2.435 -21.894 1.00 78.88 85 VAL A C 1
ATOM 720 O O . VAL A 1 85 ? 17.356 -2.816 -20.746 1.00 78.88 85 VAL A O 1
ATOM 723 N N . PRO A 1 86 ? 18.419 -1.476 -22.156 1.00 76.94 86 PRO A N 1
ATOM 724 C CA . PRO A 1 86 ? 19.129 -0.794 -21.076 1.00 76.94 86 PRO A CA 1
ATOM 725 C C . PRO A 1 86 ? 18.160 -0.010 -20.185 1.00 76.94 86 PRO A C 1
ATOM 727 O O . PRO A 1 86 ? 17.378 0.796 -20.685 1.00 76.94 86 PRO A O 1
ATOM 730 N N . ARG A 1 87 ? 18.241 -0.209 -18.867 1.00 75.31 87 ARG A N 1
ATOM 731 C CA . ARG A 1 87 ? 17.491 0.582 -17.886 1.00 75.31 87 ARG A CA 1
ATOM 732 C C . ARG A 1 87 ? 18.347 1.739 -17.380 1.00 75.31 87 ARG A C 1
ATOM 734 O O . ARG A 1 87 ? 19.444 1.515 -16.874 1.00 75.31 87 ARG A O 1
ATOM 741 N N . VAL A 1 88 ? 17.830 2.962 -17.474 1.00 75.62 88 VAL A N 1
ATOM 742 C CA . VAL A 1 88 ? 18.459 4.155 -16.893 1.00 75.62 88 VAL A CA 1
ATOM 743 C C . VAL A 1 88 ? 17.572 4.653 -15.763 1.00 75.62 88 VAL A C 1
ATOM 745 O O . VAL A 1 88 ? 16.439 5.052 -15.999 1.00 75.62 88 VAL A O 1
ATOM 748 N N . ILE A 1 89 ? 18.087 4.624 -14.536 1.00 78.62 89 ILE A N 1
ATOM 749 C CA . ILE A 1 89 ? 17.373 5.123 -13.359 1.00 78.62 89 ILE A CA 1
ATOM 750 C C . ILE A 1 89 ? 18.118 6.338 -12.826 1.00 78.62 89 ILE A C 1
ATOM 752 O O . ILE A 1 89 ? 19.312 6.259 -12.539 1.00 78.62 89 ILE A O 1
ATOM 756 N N . ASP A 1 90 ? 17.409 7.448 -12.629 1.00 82.38 90 ASP A N 1
ATOM 757 C CA . ASP A 1 90 ? 17.915 8.533 -11.793 1.00 82.38 90 ASP A CA 1
ATOM 758 C C . ASP A 1 90 ? 17.876 8.096 -10.322 1.00 82.38 90 ASP A C 1
ATOM 760 O O . ASP A 1 90 ? 16.852 8.183 -9.640 1.00 82.38 90 ASP A O 1
ATOM 764 N N . HIS A 1 91 ? 19.014 7.599 -9.842 1.00 80.12 91 HIS A N 1
ATOM 765 C CA . HIS A 1 91 ? 19.169 7.083 -8.486 1.00 80.12 91 HIS A CA 1
ATOM 766 C C . HIS A 1 91 ? 18.888 8.128 -7.406 1.00 80.12 91 HIS A C 1
ATOM 768 O O . HIS A 1 91 ? 18.392 7.771 -6.340 1.00 80.12 91 HIS A O 1
ATOM 774 N N . VAL A 1 92 ? 19.179 9.406 -7.667 1.00 82.69 92 VAL A N 1
ATOM 775 C CA . VAL A 1 92 ? 18.937 10.481 -6.699 1.00 82.69 92 VAL A CA 1
ATOM 776 C C . VAL A 1 92 ? 17.438 10.712 -6.565 1.00 82.69 92 VAL A C 1
ATOM 778 O O . VAL A 1 92 ? 16.920 10.757 -5.449 1.00 82.69 92 VAL A O 1
ATOM 781 N N . SER A 1 93 ? 16.729 10.793 -7.693 1.00 81.69 93 SER A N 1
ATOM 782 C CA . SER A 1 93 ? 15.270 10.932 -7.694 1.00 81.69 93 SER A CA 1
ATOM 783 C C . SER A 1 93 ? 14.568 9.705 -7.109 1.00 81.69 93 SER A C 1
ATOM 785 O O . SER A 1 93 ? 13.611 9.858 -6.351 1.00 81.69 93 SER A O 1
ATOM 787 N N . TRP A 1 94 ? 15.057 8.494 -7.398 1.00 83.44 94 TRP A N 1
ATOM 788 C CA . TRP A 1 94 ? 14.515 7.259 -6.825 1.00 83.44 94 TRP A CA 1
ATOM 789 C C . TRP A 1 94 ? 14.732 7.174 -5.310 1.00 83.44 94 TRP A C 1
ATOM 791 O O . TRP A 1 94 ? 13.781 6.940 -4.568 1.00 83.44 94 TRP A O 1
ATOM 801 N N . ALA A 1 95 ? 15.956 7.406 -4.828 1.00 82.88 95 ALA A N 1
ATOM 802 C CA . ALA A 1 95 ? 16.254 7.352 -3.398 1.00 82.88 95 ALA A CA 1
ATOM 803 C C . ALA A 1 95 ? 15.443 8.396 -2.623 1.00 82.88 95 ALA A C 1
ATOM 805 O O . ALA A 1 95 ? 14.880 8.087 -1.574 1.00 82.88 95 ALA A O 1
ATOM 806 N N . LYS A 1 96 ? 15.320 9.609 -3.179 1.00 82.69 96 LYS A N 1
ATOM 807 C CA . LYS A 1 96 ? 14.477 10.659 -2.611 1.00 82.69 96 LYS A CA 1
ATOM 808 C C . LYS A 1 96 ? 13.009 10.242 -2.547 1.00 82.69 96 LYS A C 1
ATOM 810 O O . LYS A 1 96 ? 12.382 10.463 -1.526 1.00 82.69 96 LYS A O 1
ATOM 815 N N . LEU A 1 97 ? 12.466 9.613 -3.590 1.00 80.31 97 LEU A N 1
ATOM 816 C CA . LEU A 1 97 ? 11.097 9.095 -3.555 1.00 80.31 97 LEU A CA 1
ATOM 817 C C . LEU A 1 97 ? 10.905 8.063 -2.442 1.00 80.31 97 LEU A C 1
ATOM 819 O O . LEU A 1 97 ? 9.908 8.113 -1.724 1.00 80.31 97 LEU A O 1
ATOM 823 N N . VAL A 1 98 ? 11.808 7.084 -2.351 1.00 81.25 98 VAL A N 1
ATOM 824 C CA . VAL A 1 98 ? 11.710 6.030 -1.335 1.00 81.25 98 VAL A CA 1
ATOM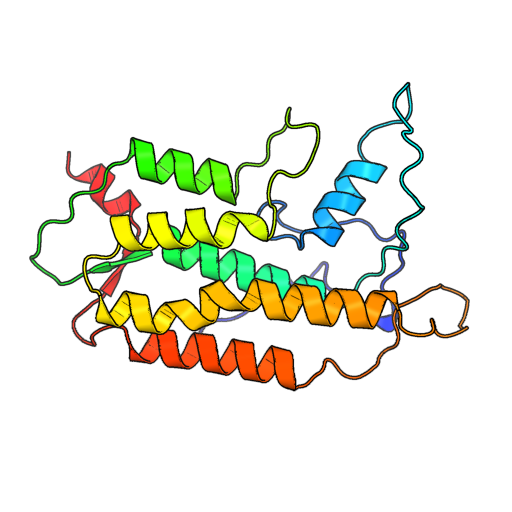 825 C C . VAL A 1 98 ? 11.737 6.655 0.058 1.00 81.25 98 VAL A C 1
ATOM 827 O O . VAL A 1 98 ? 10.931 6.267 0.901 1.00 81.25 98 VAL A O 1
ATOM 830 N N . ASP A 1 99 ? 12.580 7.663 0.277 1.00 80.38 99 ASP A N 1
ATOM 831 C CA . ASP A 1 99 ? 12.612 8.432 1.522 1.00 80.38 99 ASP A CA 1
ATOM 832 C C . ASP A 1 99 ? 11.335 9.274 1.728 1.00 80.38 99 ASP A C 1
ATOM 834 O O . ASP A 1 99 ? 10.752 9.266 2.806 1.00 80.38 99 ASP A O 1
ATOM 838 N N . ASP A 1 100 ? 10.797 9.911 0.689 1.00 77.50 100 ASP A N 1
ATOM 839 C CA . ASP A 1 100 ? 9.553 10.690 0.777 1.00 77.50 100 ASP A CA 1
ATOM 840 C C . ASP A 1 100 ? 8.327 9.804 1.110 1.00 77.50 100 ASP A C 1
ATOM 842 O O . ASP A 1 100 ? 7.376 10.261 1.754 1.00 77.50 100 ASP A O 1
ATOM 846 N N . LEU A 1 101 ? 8.322 8.536 0.675 1.00 77.00 101 LEU A N 1
ATOM 847 C CA . LEU A 1 101 ? 7.223 7.584 0.902 1.00 77.00 101 LEU A CA 1
ATOM 848 C C . LEU A 1 101 ? 7.380 6.756 2.184 1.00 77.00 101 LEU A C 1
ATOM 850 O O . LEU A 1 101 ? 6.395 6.521 2.889 1.00 77.00 101 LEU A O 1
ATOM 854 N N . PHE A 1 102 ? 8.594 6.286 2.467 1.00 77.00 102 PHE A N 1
ATOM 855 C CA . PHE A 1 102 ? 8.885 5.316 3.529 1.00 77.00 102 PHE A CA 1
ATOM 856 C C . PHE A 1 102 ? 9.872 5.833 4.571 1.00 77.00 102 PHE A C 1
ATOM 858 O O . PHE A 1 102 ? 10.044 5.185 5.604 1.00 77.00 102 PHE A O 1
ATOM 865 N N . GLY A 1 103 ? 10.490 6.989 4.334 1.00 68.69 103 GLY A N 1
ATOM 866 C CA . GLY A 1 103 ? 11.430 7.614 5.246 1.00 68.69 103 GLY A CA 1
ATOM 867 C C . GLY A 1 103 ? 10.801 7.795 6.614 1.00 68.69 103 GLY A C 1
ATOM 868 O O . GLY A 1 103 ? 9.801 8.491 6.820 1.00 68.69 103 GLY A O 1
ATOM 869 N N . THR A 1 104 ? 11.399 7.132 7.594 1.00 59.25 104 THR A N 1
ATOM 870 C CA . THR A 1 104 ? 11.071 7.348 8.988 1.00 59.25 104 THR A CA 1
ATOM 871 C C . THR A 1 104 ? 11.831 8.590 9.403 1.00 59.25 104 THR A C 1
ATOM 873 O O . THR A 1 104 ? 12.946 8.476 9.906 1.00 59.25 104 THR A O 1
ATOM 876 N N . GLY A 1 105 ? 11.292 9.785 9.171 1.00 52.62 105 GLY A N 1
ATOM 877 C CA . GLY A 1 105 ? 11.897 10.971 9.760 1.00 52.62 105 GLY A CA 1
ATOM 878 C C . GLY A 1 105 ? 11.979 10.749 11.274 1.00 52.62 105 GLY A C 1
ATOM 879 O O . GLY A 1 105 ? 10.972 10.737 11.984 1.00 52.62 105 GLY A O 1
ATOM 880 N N . ILE A 1 106 ? 13.183 10.451 11.765 1.00 42.00 106 ILE A N 1
ATOM 881 C CA . ILE A 1 106 ? 13.468 10.347 13.198 1.00 42.00 106 ILE A CA 1
ATOM 882 C C . ILE A 1 106 ? 13.313 11.748 13.814 1.00 42.00 106 ILE A C 1
ATOM 884 O O . ILE A 1 106 ? 12.885 11.865 14.959 1.00 42.00 106 ILE A O 1
ATOM 888 N N . ASP A 1 107 ? 13.514 12.789 12.996 1.00 46.22 107 ASP A N 1
ATOM 889 C CA . ASP A 1 107 ? 13.383 14.203 13.351 1.00 46.22 107 ASP A CA 1
ATOM 890 C C . ASP A 1 107 ? 12.096 14.873 12.830 1.00 46.22 107 ASP A C 1
ATOM 892 O O . ASP A 1 107 ? 11.792 16.008 13.208 1.00 46.22 107 ASP A O 1
ATOM 896 N N . SER A 1 108 ? 11.310 14.212 11.969 1.00 48.12 108 SER A N 1
ATOM 897 C CA . SER A 1 108 ? 10.058 14.791 11.473 1.00 48.12 108 SER A CA 1
ATOM 898 C C . SER A 1 108 ? 8.990 14.687 12.560 1.00 48.12 108 SER A C 1
ATOM 900 O O . SER A 1 108 ? 8.527 13.596 12.893 1.00 48.12 108 SER A O 1
ATOM 902 N N . GLN A 1 109 ? 8.589 15.833 13.112 1.00 50.06 109 GLN A N 1
ATOM 903 C CA . GLN A 1 109 ? 7.609 15.936 14.201 1.00 50.06 109 GLN A CA 1
ATOM 904 C C . GLN A 1 109 ? 6.203 15.406 13.863 1.00 50.06 109 GLN A C 1
ATOM 906 O O . GLN A 1 109 ? 5.351 15.381 14.744 1.00 50.06 109 GLN A O 1
ATOM 911 N N . GLU A 1 110 ? 5.948 14.963 12.633 1.00 54.03 110 GLU A N 1
ATOM 912 C CA . GLU A 1 110 ? 4.736 14.246 12.246 1.00 54.03 110 GLU A CA 1
ATOM 913 C C . GLU A 1 110 ? 5.092 13.165 11.207 1.00 54.03 110 GLU A C 1
ATOM 915 O O . GLU A 1 110 ? 6.010 13.373 10.410 1.00 54.03 110 GLU A O 1
ATOM 920 N N . PRO A 1 111 ? 4.396 12.009 11.183 1.00 52.28 111 PRO A N 1
ATOM 921 C CA . PRO A 1 111 ? 4.498 11.082 10.064 1.00 52.28 111 PRO A CA 1
ATOM 922 C C . PRO A 1 111 ? 4.043 11.803 8.786 1.00 52.28 111 PRO A C 1
ATOM 924 O O . PRO A 1 111 ? 2.855 12.059 8.604 1.00 52.28 111 PRO A O 1
ATOM 927 N N . THR A 1 112 ? 4.992 12.124 7.906 1.00 52.12 112 THR A N 1
ATOM 928 C CA . THR A 1 112 ? 4.789 12.833 6.627 1.00 52.12 112 THR A CA 1
ATOM 929 C C . THR A 1 112 ? 4.022 12.023 5.587 1.00 52.12 112 THR A C 1
ATOM 931 O O . THR A 1 112 ? 3.674 12.551 4.530 1.00 52.12 112 THR A O 1
ATOM 934 N N . VAL A 1 113 ? 3.716 10.755 5.875 1.00 54.44 113 VAL A N 1
ATOM 935 C CA . VAL A 1 113 ? 2.933 9.903 4.984 1.00 54.44 113 VAL A CA 1
ATOM 936 C C . VAL A 1 113 ? 1.476 10.356 5.036 1.00 54.44 113 VAL A C 1
ATOM 938 O O . VAL A 1 113 ? 0.650 9.887 5.816 1.00 54.44 113 VAL A O 1
ATOM 941 N N . HIS A 1 114 ? 1.159 11.347 4.215 1.00 57.88 114 HIS A N 1
ATOM 942 C CA . HIS A 1 114 ? -0.210 11.705 3.916 1.00 57.88 114 HIS A CA 1
ATOM 943 C C . HIS A 1 114 ? -0.692 10.820 2.770 1.00 57.88 114 HIS A C 1
ATOM 945 O O . HIS A 1 114 ? -0.010 10.679 1.757 1.00 57.88 114 HIS A O 1
ATOM 951 N N . TRP A 1 115 ? -1.936 10.345 2.859 1.00 58.53 115 TRP A N 1
ATOM 952 C CA . TRP A 1 115 ? -2.696 9.856 1.700 1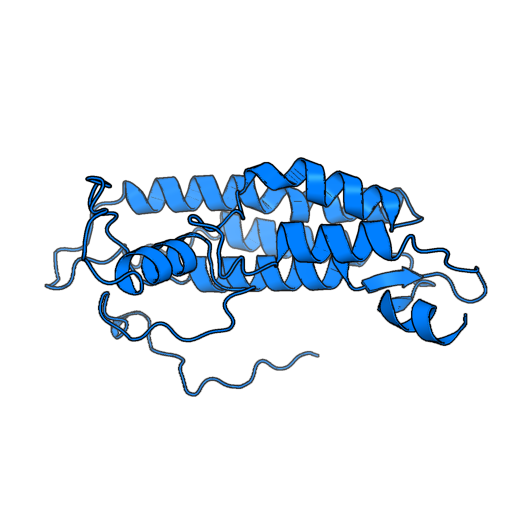.00 58.53 115 TRP A CA 1
ATOM 953 C C . TRP A 1 115 ? -2.629 10.813 0.485 1.00 58.53 115 TRP A C 1
ATOM 955 O O . TRP A 1 115 ? -2.854 10.403 -0.647 1.00 58.53 115 TRP A O 1
ATOM 965 N N . ASN A 1 116 ? -2.277 12.084 0.713 1.00 54.19 116 ASN A N 1
ATOM 966 C CA . ASN A 1 116 ? -2.082 13.121 -0.299 1.00 54.19 116 ASN A CA 1
ATOM 967 C C . ASN A 1 116 ? -0.812 12.957 -1.158 1.00 54.19 116 ASN A C 1
ATOM 969 O O . ASN A 1 116 ? -0.670 13.691 -2.131 1.00 54.19 116 ASN A O 1
ATOM 973 N N . ASN A 1 117 ? 0.084 12.012 -0.857 1.00 64.88 117 ASN A N 1
ATOM 974 C CA . ASN A 1 117 ? 1.253 11.738 -1.702 1.00 64.88 117 ASN A CA 1
ATOM 975 C C . ASN A 1 117 ? 0.927 10.897 -2.944 1.00 64.88 117 ASN A C 1
ATOM 977 O O . ASN A 1 117 ? 1.837 10.591 -3.706 1.00 64.88 117 ASN A O 1
ATOM 981 N N . GLN A 1 118 ? -0.346 10.577 -3.210 1.00 66.06 118 GLN A N 1
ATOM 982 C CA . GLN A 1 118 ? -0.754 9.835 -4.406 1.00 66.06 118 GLN A CA 1
ATOM 983 C C . GLN A 1 118 ? -0.182 10.447 -5.693 1.00 66.06 118 GLN A C 1
ATOM 985 O O . GLN A 1 118 ? 0.353 9.723 -6.523 1.00 66.06 118 GLN A O 1
ATOM 990 N N . SER A 1 119 ? -0.209 11.775 -5.846 1.00 67.50 119 SER A N 1
ATOM 991 C CA . SER A 1 119 ? 0.371 12.432 -7.024 1.00 67.50 119 SER A CA 1
ATOM 992 C C . SER A 1 119 ? 1.887 12.245 -7.116 1.00 67.50 119 SER A C 1
ATOM 994 O O . SER A 1 119 ? 2.410 12.100 -8.217 1.00 67.50 119 SER A O 1
ATOM 996 N N . VAL A 1 120 ? 2.590 12.224 -5.979 1.00 71.56 120 VAL A N 1
ATOM 997 C CA . VAL A 1 120 ? 4.037 11.973 -5.909 1.00 71.56 120 VAL A CA 1
ATOM 998 C C . VAL A 1 120 ? 4.329 10.524 -6.285 1.00 71.56 120 VAL A C 1
ATOM 1000 O O . VAL A 1 120 ? 5.175 10.287 -7.140 1.00 71.56 120 VAL A O 1
ATOM 1003 N N . THR A 1 121 ? 3.579 9.565 -5.733 1.00 73.19 121 THR A N 1
ATOM 1004 C CA . THR A 1 121 ? 3.699 8.139 -6.067 1.00 73.19 121 THR A CA 1
ATOM 1005 C C . THR A 1 121 ? 3.392 7.876 -7.544 1.00 73.19 121 THR A C 1
ATOM 1007 O O . THR A 1 121 ? 4.175 7.198 -8.201 1.00 73.19 121 THR A O 1
ATOM 1010 N N . CYS A 1 122 ? 2.322 8.464 -8.096 1.00 73.25 122 CYS A N 1
ATOM 1011 C CA . CYS A 1 122 ? 1.991 8.373 -9.521 1.00 73.25 122 CYS A CA 1
ATOM 1012 C C . CYS A 1 122 ? 3.103 8.961 -10.396 1.00 73.25 122 CYS A C 1
ATOM 1014 O O . CYS A 1 122 ? 3.570 8.297 -11.315 1.00 73.25 122 CYS A O 1
ATOM 1016 N N . THR A 1 123 ? 3.547 10.188 -10.099 1.00 74.12 123 THR A N 1
ATOM 1017 C CA . THR A 1 123 ? 4.601 10.871 -10.874 1.00 74.12 123 THR A CA 1
ATOM 1018 C C . THR A 1 123 ? 5.894 10.068 -10.854 1.00 74.12 123 THR A C 1
ATOM 1020 O O . THR A 1 123 ? 6.561 9.922 -11.871 1.00 74.12 123 THR A O 1
ATOM 1023 N N . ALA A 1 124 ? 6.239 9.506 -9.701 1.00 71.88 124 ALA A N 1
ATOM 1024 C CA . ALA A 1 124 ? 7.385 8.634 -9.585 1.00 71.88 124 ALA A CA 1
ATOM 1025 C C . ALA A 1 124 ? 7.247 7.363 -10.417 1.00 71.88 124 ALA A C 1
ATOM 1027 O O . ALA A 1 124 ? 8.150 7.061 -11.187 1.00 71.88 124 ALA A O 1
ATOM 1028 N N . MET A 1 125 ? 6.136 6.633 -10.298 1.00 77.38 125 MET A N 1
ATOM 1029 C CA . MET A 1 125 ? 5.926 5.431 -11.107 1.00 77.38 125 MET A CA 1
ATOM 1030 C C . MET A 1 125 ? 6.012 5.758 -12.599 1.00 77.38 125 MET A C 1
ATOM 1032 O O . MET A 1 125 ? 6.713 5.055 -13.316 1.00 77.38 125 MET A O 1
ATOM 1036 N N . MET A 1 126 ? 5.432 6.880 -13.041 1.00 75.75 126 MET A N 1
ATOM 1037 C CA . MET A 1 126 ? 5.551 7.371 -14.422 1.00 75.75 126 MET A CA 1
ATOM 1038 C C . MET A 1 126 ? 6.995 7.645 -14.862 1.00 75.75 126 MET A C 1
ATOM 1040 O O . MET A 1 126 ? 7.304 7.501 -16.038 1.00 75.75 126 MET A O 1
ATOM 1044 N N . ASN A 1 127 ? 7.880 8.036 -13.943 1.00 74.38 127 ASN A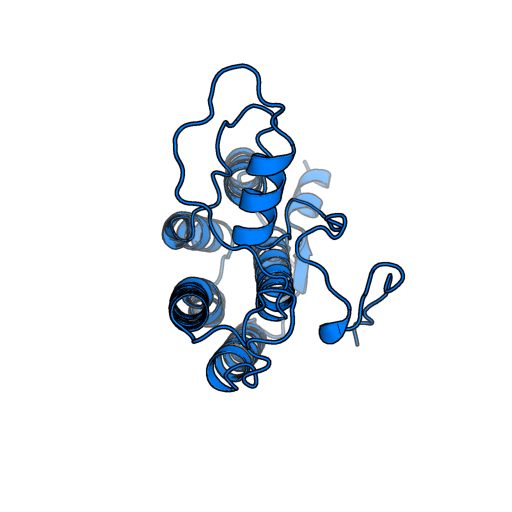 N 1
ATOM 1045 C CA . ASN A 1 127 ? 9.286 8.296 -14.256 1.00 74.38 127 ASN A CA 1
ATOM 1046 C C . ASN A 1 127 ? 10.146 7.022 -14.308 1.00 74.38 127 ASN A C 1
ATOM 1048 O O . ASN A 1 127 ? 11.239 7.067 -14.866 1.00 74.38 127 ASN A O 1
ATOM 1052 N N . PHE A 1 128 ? 9.702 5.917 -13.696 1.00 74.06 128 PHE A N 1
ATOM 1053 C CA . PHE A 1 128 ? 10.492 4.680 -13.583 1.00 74.06 128 PHE A CA 1
ATOM 1054 C C . PHE A 1 128 ? 9.932 3.507 -14.389 1.00 74.06 128 PHE A C 1
ATOM 1056 O O . PHE A 1 128 ? 10.630 2.510 -14.576 1.00 74.06 128 PHE A O 1
ATOM 1063 N N . TRP A 1 129 ? 8.677 3.591 -14.817 1.00 80.12 129 TRP A N 1
ATOM 1064 C CA . TRP A 1 129 ? 8.029 2.572 -15.626 1.00 80.12 129 TRP A CA 1
ATOM 1065 C C . TRP A 1 129 ? 8.007 3.036 -17.078 1.00 80.12 129 TRP A C 1
ATOM 1067 O O . TRP A 1 129 ? 7.385 4.041 -17.409 1.00 80.12 129 TRP A O 1
ATOM 1077 N N . ASP A 1 130 ? 8.676 2.276 -17.940 1.00 72.69 130 ASP A N 1
ATOM 1078 C CA . ASP A 1 130 ? 8.832 2.604 -19.362 1.00 72.69 130 ASP A CA 1
ATOM 1079 C C . ASP A 1 130 ? 7.557 2.339 -20.192 1.00 72.69 130 ASP A C 1
ATOM 1081 O O . ASP A 1 130 ? 7.502 2.694 -21.370 1.00 72.69 130 ASP A O 1
ATOM 1085 N N . ASP A 1 131 ? 6.542 1.699 -19.600 1.00 78.06 131 ASP A N 1
ATOM 1086 C CA . ASP A 1 131 ? 5.346 1.211 -20.288 1.00 78.06 131 ASP A CA 1
ATOM 1087 C C . ASP A 1 131 ? 4.057 1.850 -19.749 1.00 78.06 131 ASP A C 1
ATOM 1089 O O . ASP A 1 131 ? 3.701 1.706 -18.574 1.00 78.06 131 ASP A O 1
ATOM 1093 N N . GLN A 1 132 ? 3.343 2.549 -20.634 1.00 79.75 132 GLN A N 1
ATOM 1094 C CA . GLN A 1 132 ? 2.110 3.261 -20.299 1.00 79.75 132 GLN A CA 1
ATOM 1095 C C . GLN A 1 132 ? 0.956 2.301 -19.969 1.00 79.75 132 GLN A C 1
ATOM 1097 O O . GLN A 1 132 ? 0.159 2.604 -19.081 1.00 79.75 132 GLN A O 1
ATOM 1102 N N . ASP A 1 133 ? 0.895 1.139 -20.624 1.00 80.19 133 ASP A N 1
ATOM 1103 C CA . ASP A 1 133 ? -0.162 0.145 -20.401 1.00 80.19 133 ASP A CA 1
ATOM 1104 C C . ASP A 1 133 ? -0.030 -0.481 -18.999 1.00 80.19 133 ASP A C 1
ATOM 1106 O O . ASP A 1 133 ? -1.001 -0.585 -18.241 1.00 80.19 133 ASP A O 1
ATOM 1110 N N . SER A 1 134 ? 1.201 -0.803 -18.591 1.00 80.56 134 SER A N 1
ATOM 1111 C CA . SER A 1 134 ? 1.524 -1.245 -17.232 1.00 80.56 134 SER A CA 1
ATOM 1112 C C . SER A 1 134 ? 1.143 -0.195 -16.181 1.00 80.56 134 SER A C 1
ATOM 1114 O O . SER A 1 134 ? 0.584 -0.552 -15.139 1.00 80.56 134 SER A O 1
ATOM 1116 N N . LEU A 1 135 ? 1.397 1.092 -16.459 1.00 81.50 135 LEU A N 1
ATOM 1117 C CA . LEU A 1 135 ? 1.039 2.214 -15.582 1.00 81.50 135 LEU A CA 1
ATOM 1118 C C . LEU A 1 135 ? -0.475 2.381 -15.414 1.00 81.50 135 LEU A C 1
ATOM 1120 O O . LEU A 1 135 ? -0.950 2.642 -14.305 1.00 81.50 135 LEU A O 1
ATOM 1124 N N . GLU A 1 136 ? -1.244 2.212 -16.488 1.00 83.19 136 GLU A N 1
ATOM 1125 C CA . GLU A 1 136 ? -2.706 2.258 -16.426 1.00 83.19 136 GLU A CA 1
ATOM 1126 C C . GLU A 1 136 ? -3.251 1.133 -15.537 1.00 83.19 136 GLU A C 1
ATOM 1128 O O . GLU A 1 136 ? -4.101 1.378 -14.679 1.00 83.19 136 GLU A O 1
ATOM 1133 N N . GLY A 1 137 ? -2.689 -0.076 -15.633 1.00 83.00 137 GLY A N 1
ATOM 1134 C CA . GLY A 1 137 ? -3.120 -1.196 -14.795 1.00 83.00 137 GLY A CA 1
ATOM 1135 C C . GLY A 1 137 ? -2.831 -1.043 -13.298 1.00 83.00 137 GLY A C 1
ATOM 1136 O O . GLY A 1 137 ? -3.541 -1.632 -12.485 1.00 83.00 137 GLY A O 1
ATOM 1137 N N . VAL A 1 138 ? -1.848 -0.225 -12.898 1.00 87.12 138 VAL A N 1
ATOM 1138 C CA . VAL A 1 138 ? -1.570 0.056 -11.471 1.00 87.12 138 VAL A CA 1
ATOM 1139 C C . VAL A 1 138 ? -2.308 1.281 -10.928 1.00 87.12 138 VAL A C 1
ATOM 1141 O O . VAL A 1 138 ? -2.302 1.509 -9.716 1.00 87.12 138 VAL A O 1
ATOM 1144 N N . CYS A 1 139 ? -2.991 2.057 -11.776 1.00 87.00 139 CYS A N 1
ATOM 1145 C CA . CYS A 1 139 ? -3.737 3.243 -11.342 1.00 87.00 139 CYS A CA 1
ATOM 1146 C C . CYS A 1 139 ? -4.825 2.903 -10.312 1.00 87.00 139 CYS A C 1
ATOM 1148 O O . CYS A 1 139 ? -5.028 3.658 -9.359 1.00 87.00 139 CYS A O 1
ATOM 1150 N N . ASP A 1 140 ? -5.476 1.747 -10.444 1.00 89.81 140 ASP A N 1
ATOM 1151 C CA . ASP A 1 140 ? -6.463 1.277 -9.469 1.00 89.81 140 ASP A CA 1
ATOM 1152 C C . ASP A 1 140 ? -5.837 1.031 -8.089 1.00 89.81 140 ASP A C 1
ATOM 1154 O O . ASP A 1 140 ? -6.442 1.391 -7.077 1.00 89.81 140 ASP A O 1
ATOM 1158 N N . ILE A 1 141 ? -4.601 0.514 -8.029 1.00 91.06 141 ILE A N 1
ATOM 1159 C CA . ILE A 1 141 ? -3.867 0.353 -6.764 1.00 91.06 141 ILE A CA 1
ATOM 1160 C C . ILE A 1 141 ? -3.606 1.725 -6.145 1.00 91.06 141 ILE A C 1
ATOM 1162 O O . ILE A 1 141 ? -3.878 1.935 -4.964 1.00 91.06 141 ILE A O 1
ATOM 1166 N N . LEU A 1 142 ? -3.137 2.683 -6.946 1.00 87.81 142 LEU A N 1
ATOM 1167 C CA . LEU A 1 142 ? -2.840 4.040 -6.482 1.00 87.81 142 LEU A CA 1
ATOM 1168 C C . LEU A 1 142 ? -4.083 4.788 -5.987 1.00 87.81 142 LEU A C 1
ATOM 1170 O O . LEU A 1 142 ? -3.949 5.721 -5.201 1.00 87.81 142 LEU A O 1
ATOM 1174 N N . ASN A 1 143 ? -5.281 4.369 -6.404 1.00 88.75 143 ASN A N 1
ATOM 1175 C CA . ASN A 1 143 ? -6.560 4.923 -5.962 1.00 88.75 143 ASN A CA 1
ATOM 1176 C C . ASN A 1 143 ? -7.126 4.273 -4.684 1.00 88.75 143 ASN A C 1
ATOM 1178 O O . ASN A 1 143 ? -8.042 4.836 -4.074 1.00 88.75 143 ASN A O 1
ATOM 1182 N N . LEU A 1 144 ? -6.580 3.142 -4.218 1.00 90.62 144 LEU A N 1
ATOM 1183 C CA . LEU A 1 144 ? -7.016 2.485 -2.976 1.00 90.62 144 LEU A CA 1
ATOM 1184 C C . LEU A 1 144 ? -7.002 3.394 -1.729 1.00 90.62 144 LEU A C 1
ATOM 1186 O O . LEU A 1 144 ? -7.937 3.272 -0.932 1.00 90.62 144 LEU A O 1
ATOM 1190 N N . PRO A 1 145 ? -6.057 4.344 -1.540 1.00 89.50 145 PRO A N 1
ATOM 1191 C CA . PRO A 1 145 ? -6.110 5.360 -0.484 1.00 89.50 145 PRO A CA 1
ATOM 1192 C C . PRO A 1 145 ? -7.461 6.043 -0.279 1.00 89.50 145 PRO A C 1
ATOM 1194 O O . PRO A 1 145 ? -7.875 6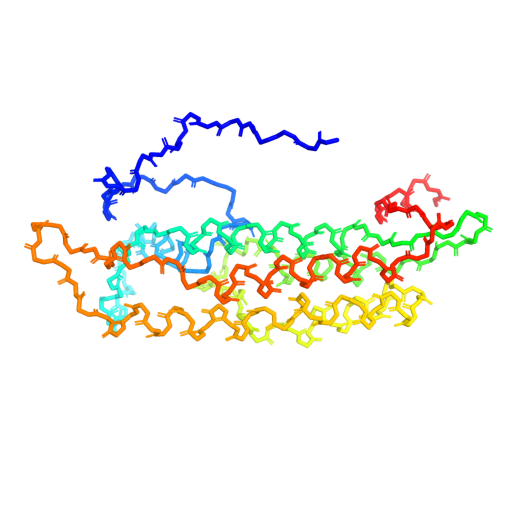.294 0.855 1.00 89.50 145 PRO A O 1
ATOM 1197 N N . VAL A 1 146 ? -8.172 6.342 -1.369 1.00 87.94 146 VAL A N 1
ATOM 1198 C CA . VAL A 1 146 ? -9.488 6.991 -1.312 1.00 87.94 146 VAL A CA 1
ATOM 1199 C C . VAL A 1 146 ? -10.507 6.069 -0.643 1.00 87.94 146 VAL A C 1
ATOM 1201 O O . VAL A 1 146 ? -11.317 6.522 0.171 1.00 87.94 146 VAL A O 1
ATOM 1204 N N . LEU A 1 147 ? -10.438 4.771 -0.945 1.00 89.88 147 LEU A N 1
ATOM 1205 C CA . LEU A 1 147 ? -11.303 3.756 -0.353 1.00 89.88 147 LEU A CA 1
ATOM 1206 C C . LEU A 1 147 ? -10.939 3.505 1.112 1.00 89.88 147 LEU A C 1
ATOM 1208 O O . LEU A 1 147 ? -11.833 3.533 1.953 1.00 89.88 147 LEU A O 1
ATOM 1212 N N . PHE A 1 148 ? -9.649 3.376 1.444 1.00 88.88 148 PHE A N 1
ATOM 1213 C CA . PHE A 1 148 ? -9.198 3.288 2.838 1.00 88.88 148 PHE A CA 1
ATOM 1214 C C . PHE A 1 148 ? -9.715 4.465 3.666 1.00 88.88 148 PHE A C 1
ATOM 1216 O O . PHE A 1 148 ? -10.338 4.259 4.703 1.00 88.88 148 PHE A O 1
ATOM 1223 N N . LYS A 1 149 ? -9.536 5.704 3.189 1.00 86.69 149 LYS A N 1
ATOM 1224 C CA . LYS A 1 149 ? -10.015 6.910 3.882 1.00 86.69 149 LYS A CA 1
ATOM 1225 C C . LYS A 1 149 ? -11.525 6.875 4.136 1.00 86.69 149 LYS A C 1
ATOM 1227 O O . LYS A 1 149 ? -11.975 7.287 5.206 1.00 86.69 149 LYS A O 1
ATOM 1232 N N . LYS A 1 150 ? -12.309 6.390 3.170 1.00 88.38 150 LYS A N 1
ATOM 1233 C CA . LYS A 1 150 ? -13.762 6.231 3.309 1.00 88.38 150 LYS A CA 1
ATOM 1234 C C . LYS A 1 150 ? -14.123 5.175 4.362 1.00 88.38 150 LYS A C 1
ATOM 1236 O O . LYS A 1 150 ? -14.992 5.431 5.198 1.00 88.38 150 LYS A O 1
ATOM 1241 N N . GLU A 1 151 ? -13.463 4.019 4.341 1.00 87.69 151 GLU A N 1
ATOM 1242 C CA . GLU A 1 151 ? -13.707 2.942 5.309 1.00 87.69 151 GLU A CA 1
ATOM 1243 C C . GLU A 1 151 ? -13.291 3.355 6.726 1.00 87.69 151 GLU A C 1
ATOM 1245 O O . GLU A 1 151 ? -14.077 3.202 7.660 1.00 87.69 151 GLU A O 1
ATOM 1250 N N . TYR A 1 152 ? -12.126 3.991 6.888 1.00 85.75 152 TYR A N 1
ATOM 1251 C CA . TYR A 1 152 ? -11.704 4.568 8.166 1.00 85.75 152 TYR A CA 1
ATOM 1252 C C . TYR A 1 152 ? -12.716 5.587 8.700 1.00 85.75 152 TYR A C 1
ATOM 1254 O O . TYR A 1 152 ? -13.096 5.509 9.866 1.00 85.75 152 TYR A O 1
ATOM 1262 N N . GLY A 1 153 ? -13.224 6.494 7.858 1.00 84.38 153 GLY A N 1
ATOM 1263 C CA . GLY A 1 153 ? -14.266 7.445 8.267 1.00 84.38 153 GLY A CA 1
ATOM 1264 C C . GLY A 1 153 ? -15.575 6.765 8.693 1.00 84.38 153 GLY A C 1
ATOM 1265 O O . GLY A 1 153 ? -16.235 7.203 9.637 1.00 84.38 153 GLY A O 1
ATOM 1266 N N . THR A 1 154 ? -15.933 5.656 8.044 1.00 84.88 154 THR A N 1
ATOM 1267 C CA . THR A 1 154 ? -17.113 4.856 8.409 1.00 84.88 154 THR A CA 1
ATOM 1268 C C . THR A 1 154 ? -16.917 4.161 9.759 1.00 84.88 154 THR A C 1
ATOM 1270 O O . THR A 1 154 ? -17.821 4.171 10.589 1.00 84.88 154 THR A O 1
ATOM 1273 N N . LEU A 1 155 ? -15.732 3.605 10.024 1.00 81.75 155 LEU A N 1
ATOM 1274 C CA . LEU A 1 155 ? -15.410 2.976 11.310 1.00 81.75 155 LEU A CA 1
ATOM 1275 C C . LEU A 1 155 ? -15.341 3.980 12.460 1.00 81.75 155 LEU A C 1
ATOM 1277 O O . LEU A 1 155 ? -15.855 3.710 13.541 1.00 81.75 155 LEU A O 1
ATOM 1281 N N . GLN A 1 156 ? -14.755 5.154 12.223 1.00 79.44 156 GLN A N 1
ATOM 1282 C CA . GLN A 1 156 ? -14.653 6.221 13.224 1.00 79.44 156 GLN A CA 1
ATOM 1283 C C . GLN A 1 156 ? -16.019 6.765 13.663 1.00 79.44 156 GLN A C 1
ATOM 1285 O O . GLN A 1 156 ? -16.136 7.292 14.765 1.00 79.44 156 GLN A O 1
ATOM 1290 N N . THR A 1 157 ? -17.044 6.639 12.816 1.00 80.00 157 THR A N 1
ATOM 1291 C CA . THR A 1 157 ? -18.417 7.088 13.098 1.00 80.00 157 THR A CA 1
ATOM 1292 C C . THR A 1 157 ? -19.345 5.957 13.546 1.00 80.00 157 THR A C 1
ATOM 1294 O O . THR A 1 157 ? -20.492 6.219 13.907 1.00 80.00 157 THR A O 1
ATOM 1297 N N . ALA A 1 158 ? -18.877 4.705 13.531 1.00 78.62 158 ALA A N 1
ATOM 1298 C CA . ALA A 1 158 ? -19.667 3.560 13.955 1.00 78.62 158 ALA A CA 1
ATOM 1299 C C . ALA A 1 158 ? -19.815 3.520 15.483 1.00 78.62 158 ALA A C 1
ATOM 1301 O O . ALA A 1 158 ? -18.880 3.826 16.224 1.00 78.62 158 ALA A O 1
ATOM 1302 N N . GLU A 1 159 ? -20.987 3.087 15.953 1.00 73.62 159 GLU A N 1
ATOM 1303 C CA . GLU A 1 159 ? -21.218 2.842 17.377 1.00 73.62 159 GLU A CA 1
ATOM 1304 C C . GLU A 1 159 ? -20.229 1.794 17.899 1.00 73.62 159 GLU A C 1
ATOM 1306 O O . GLU A 1 159 ? -20.079 0.703 17.338 1.00 73.62 159 GLU A O 1
ATOM 1311 N N . GLN A 1 160 ? -19.537 2.145 18.978 1.00 70.00 160 GLN A N 1
ATOM 1312 C CA . GLN A 1 160 ? -18.601 1.257 19.652 1.00 70.00 160 GLN A CA 1
ATOM 1313 C C . GLN A 1 160 ? -19.395 0.255 20.494 1.00 70.00 160 GLN A C 1
ATOM 1315 O O . GLN A 1 160 ? -20.335 0.624 21.196 1.00 70.00 160 GLN A O 1
ATOM 1320 N N . THR A 1 161 ? -19.041 -1.028 20.426 1.00 60.16 161 THR A N 1
ATOM 1321 C CA . THR A 1 161 ? -19.732 -2.057 21.216 1.00 60.16 161 THR A CA 1
ATOM 1322 C C . THR A 1 161 ? -19.419 -1.887 22.706 1.00 60.16 161 THR A C 1
ATOM 1324 O O . THR A 1 161 ? -18.246 -1.848 23.065 1.00 60.16 161 THR A O 1
ATOM 1327 N N . GLU A 1 162 ? -20.443 -1.862 23.568 1.00 51.28 162 GLU A N 1
ATOM 1328 C CA . GLU A 1 162 ? -20.381 -1.600 25.026 1.00 51.28 162 GLU A CA 1
ATOM 1329 C C . GLU A 1 162 ? -19.557 -2.602 25.876 1.00 51.28 162 GLU A C 1
ATOM 1331 O O . GLU A 1 162 ? -19.534 -2.511 27.103 1.00 51.28 162 GLU A O 1
ATOM 1336 N N . CYS A 1 163 ? -18.867 -3.578 25.282 1.00 47.22 163 CYS A N 1
ATOM 1337 C CA . CYS A 1 163 ? -18.166 -4.627 26.028 1.00 47.22 163 CYS A CA 1
ATOM 1338 C C . CYS A 1 163 ? -16.809 -4.176 26.594 1.00 47.22 163 CYS A C 1
ATOM 1340 O O . CYS A 1 163 ? -15.784 -4.703 26.180 1.00 47.22 163 CYS A O 1
ATOM 1342 N N . GLY A 1 164 ? -16.814 -3.265 27.574 1.00 48.47 164 GLY A N 1
ATOM 1343 C CA . GLY A 1 164 ? -15.746 -3.043 28.571 1.00 48.47 164 GLY A CA 1
ATOM 1344 C C . GLY A 1 164 ? -14.407 -2.480 28.075 1.00 48.47 164 GLY A C 1
ATOM 1345 O O . GLY A 1 164 ? -13.727 -1.782 28.819 1.00 48.47 164 GLY A O 1
ATOM 1346 N N . GLU A 1 165 ? -14.058 -2.722 26.819 1.00 57.31 165 GLU A N 1
ATOM 1347 C CA . GLU A 1 165 ? -12.968 -2.114 26.083 1.00 57.31 165 GLU A CA 1
ATOM 1348 C C . GLU A 1 165 ? -13.598 -1.509 24.836 1.00 57.31 165 GLU A C 1
ATOM 1350 O O . GLU A 1 165 ? -14.167 -2.206 23.991 1.00 57.31 165 GLU A O 1
ATOM 1355 N N . THR A 1 166 ? -13.564 -0.184 24.762 1.00 63.12 166 THR A N 1
ATOM 1356 C CA . THR A 1 166 ? -13.931 0.572 23.575 1.00 63.12 166 THR A CA 1
ATOM 1357 C C . THR A 1 166 ? -13.230 -0.077 22.384 1.00 63.12 166 THR A C 1
ATOM 1359 O O . THR A 1 166 ? -12.011 -0.173 22.399 1.00 63.12 166 THR A O 1
ATOM 1362 N N . ARG A 1 167 ? -13.967 -0.594 21.402 1.00 70.62 167 ARG A N 1
ATOM 1363 C CA . ARG A 1 167 ? -13.402 -1.190 20.183 1.00 70.62 167 ARG A CA 1
ATOM 1364 C C . ARG A 1 167 ? -14.291 -0.867 18.999 1.00 70.62 167 ARG A C 1
ATOM 1366 O O . ARG A 1 167 ? -15.502 -0.679 19.164 1.00 70.62 167 ARG A O 1
ATOM 1373 N N . TRP A 1 168 ? -13.701 -0.807 17.809 1.00 76.44 168 TRP A N 1
ATOM 1374 C CA . TRP A 1 168 ? -14.504 -0.776 16.593 1.00 76.44 168 TRP A CA 1
ATOM 1375 C C . TRP A 1 168 ? -15.304 -2.073 16.474 1.00 76.44 168 TRP A C 1
ATOM 1377 O O . TRP A 1 168 ? -14.841 -3.126 16.919 1.00 76.44 168 TRP A O 1
ATOM 1387 N N . PRO A 1 169 ? -16.536 -2.001 15.952 1.00 73.19 169 PRO A N 1
ATOM 1388 C CA . PRO A 1 169 ? -17.368 -3.181 15.850 1.00 73.19 169 PRO A CA 1
ATOM 1389 C C . PRO A 1 169 ? -16.697 -4.221 14.951 1.00 73.19 169 PRO A C 1
ATOM 1391 O O . PRO A 1 169 ? -16.162 -3.873 13.901 1.00 73.19 169 PRO A O 1
ATOM 1394 N N . ASP A 1 170 ? -16.878 -5.503 15.283 1.00 69.62 170 ASP A N 1
ATOM 1395 C CA . ASP A 1 170 ? -16.551 -6.664 14.434 1.00 69.62 170 ASP A CA 1
ATOM 1396 C C . ASP A 1 170 ? -17.330 -6.663 13.100 1.00 69.62 170 ASP A C 1
ATOM 1398 O O . ASP A 1 170 ? -17.349 -7.683 12.408 1.00 69.62 170 ASP A O 1
ATOM 1402 N N . ARG A 1 171 ? -18.015 -5.554 12.747 1.00 59.94 171 ARG A N 1
ATOM 1403 C CA . ARG A 1 171 ? -18.705 -5.374 11.469 1.00 59.94 171 ARG A CA 1
ATOM 1404 C C . ARG A 1 171 ? -17.772 -5.906 10.410 1.00 59.94 171 ARG A C 1
ATOM 1406 O O . ARG A 1 171 ? -16.636 -5.451 10.310 1.00 59.94 171 ARG A O 1
ATOM 1413 N N . VAL A 1 172 ? -18.262 -6.930 9.721 1.00 54.00 172 VAL A N 1
ATOM 1414 C CA . VAL A 1 172 ? -17.536 -7.639 8.683 1.00 54.00 172 VAL A CA 1
ATOM 1415 C C . VAL A 1 172 ? -16.971 -6.563 7.779 1.00 54.00 172 VAL A C 1
ATOM 1417 O O . VAL A 1 172 ? -17.732 -5.779 7.210 1.00 54.00 172 VAL A O 1
ATOM 1420 N N . PHE A 1 173 ? -15.644 -6.477 7.780 1.00 60.16 173 PHE A N 1
ATOM 1421 C CA . PHE A 1 173 ? -14.826 -5.828 6.773 1.00 60.16 173 PHE A CA 1
ATOM 1422 C C . PHE A 1 173 ? -15.634 -5.712 5.495 1.00 60.16 173 PHE A C 1
ATOM 1424 O O . PHE A 1 173 ? -16.078 -6.742 4.983 1.00 60.16 173 PHE A O 1
ATOM 1431 N N . THR A 1 174 ? -15.951 -4.492 5.059 1.00 64.50 174 THR A N 1
ATOM 1432 C CA . THR A 1 174 ? -16.813 -4.357 3.890 1.00 64.50 174 THR A CA 1
ATOM 1433 C C . THR A 1 174 ? -16.126 -5.112 2.758 1.00 64.50 174 THR A C 1
ATOM 1435 O O . THR A 1 174 ? -15.014 -4.767 2.353 1.00 64.50 174 THR A O 1
ATOM 1438 N N . GLU A 1 175 ? -16.766 -6.183 2.271 1.00 75.19 175 GLU A N 1
ATOM 1439 C CA . GLU A 1 175 ? -16.222 -6.987 1.171 1.00 75.19 175 GLU A CA 1
ATOM 1440 C C . GLU A 1 175 ? -15.837 -6.072 0.001 1.00 75.19 175 GLU A C 1
ATOM 1442 O O . GLU A 1 175 ? -14.887 -6.353 -0.710 1.00 75.19 175 GLU A O 1
ATOM 1447 N N . GLY A 1 176 ? -16.495 -4.914 -0.130 1.00 87.69 176 GLY A N 1
ATOM 1448 C CA . GLY A 1 176 ? -16.176 -3.864 -1.090 1.00 87.69 176 GLY A CA 1
ATOM 1449 C C . GLY A 1 176 ? -14.710 -3.419 -1.122 1.00 87.69 176 GLY A C 1
ATOM 1450 O O . GLY A 1 176 ? -14.141 -3.413 -2.211 1.00 87.69 176 GLY A O 1
ATOM 1451 N N . LEU A 1 177 ? -14.080 -3.053 0.008 1.00 89.94 177 LEU A N 1
ATOM 1452 C CA . LEU A 1 177 ? -12.670 -2.622 -0.019 1.00 89.94 177 LEU A CA 1
ATOM 1453 C C . LEU A 1 177 ? -11.756 -3.787 -0.395 1.00 89.94 177 LEU A C 1
ATOM 1455 O O . LEU A 1 177 ? -10.853 -3.610 -1.206 1.00 89.94 177 LEU A O 1
ATOM 1459 N N . TYR A 1 178 ? -12.004 -4.975 0.156 1.00 89.69 178 TYR A N 1
ATOM 1460 C CA . TYR A 1 178 ? -11.204 -6.155 -0.157 1.00 89.69 178 TYR A CA 1
ATOM 1461 C C . TYR A 1 178 ? -11.320 -6.562 -1.623 1.00 89.69 178 TYR A C 1
ATOM 1463 O O . TYR A 1 178 ? -10.307 -6.755 -2.281 1.00 89.69 178 TYR A O 1
ATOM 1471 N N . ILE A 1 179 ? -12.542 -6.622 -2.152 1.00 91.75 179 ILE A N 1
ATOM 1472 C CA . ILE A 1 179 ? -12.824 -6.919 -3.558 1.00 91.75 179 ILE A CA 1
ATOM 1473 C C . ILE A 1 179 ? -12.173 -5.865 -4.451 1.00 91.75 179 ILE A C 1
ATOM 1475 O O . ILE A 1 179 ? -11.584 -6.212 -5.469 1.00 91.75 179 ILE A O 1
ATOM 1479 N N . ALA A 1 180 ? -12.253 -4.581 -4.087 1.00 93.12 180 ALA A N 1
ATOM 1480 C CA . ALA A 1 180 ? -11.598 -3.518 -4.843 1.00 93.12 180 ALA A CA 1
ATOM 1481 C C . ALA A 1 180 ? -10.072 -3.670 -4.825 1.00 93.12 180 ALA A C 1
ATOM 1483 O O . ALA A 1 180 ? -9.440 -3.530 -5.868 1.00 93.12 180 ALA A O 1
ATOM 1484 N N . PHE A 1 181 ? -9.494 -4.007 -3.672 1.00 93.88 181 PHE A N 1
ATOM 1485 C CA . PHE A 1 181 ? -8.067 -4.271 -3.521 1.00 93.88 181 PHE A CA 1
ATOM 1486 C C . PHE A 1 181 ? -7.636 -5.469 -4.368 1.00 93.88 181 PHE A C 1
ATOM 1488 O O . PHE A 1 181 ? -6.723 -5.359 -5.181 1.00 93.88 181 PHE A O 1
ATOM 1495 N N . GLU A 1 182 ? -8.300 -6.611 -4.204 1.00 93.62 182 GLU A N 1
ATOM 1496 C CA . GLU A 1 182 ? -8.024 -7.840 -4.944 1.00 93.62 182 GLU A CA 1
ATOM 1497 C C . GLU A 1 182 ? -8.156 -7.609 -6.451 1.00 93.62 182 GLU A C 1
ATOM 1499 O O . GLU A 1 182 ? -7.287 -8.016 -7.222 1.00 93.62 182 GLU A O 1
ATOM 1504 N N . LYS A 1 183 ? -9.212 -6.910 -6.879 1.00 94.38 183 LYS A N 1
ATOM 1505 C CA . LYS A 1 183 ? -9.395 -6.523 -8.276 1.00 94.38 183 LYS A CA 1
ATOM 1506 C C . LYS A 1 183 ? -8.232 -5.658 -8.759 1.00 94.38 183 LYS A C 1
ATOM 1508 O O . LYS A 1 183 ? -7.652 -5.990 -9.784 1.00 94.38 183 LYS A O 1
ATOM 1513 N N . ALA A 1 184 ? -7.870 -4.605 -8.026 1.00 93.50 184 ALA A N 1
ATOM 1514 C CA . ALA A 1 184 ? -6.782 -3.703 -8.401 1.00 93.50 184 ALA A CA 1
ATOM 1515 C C . ALA A 1 184 ? -5.448 -4.450 -8.564 1.00 93.50 184 ALA A C 1
ATOM 1517 O O . ALA A 1 184 ? -4.748 -4.257 -9.552 1.00 93.50 184 ALA A O 1
ATOM 1518 N N . VAL A 1 185 ? -5.125 -5.361 -7.639 1.00 92.50 185 VAL A N 1
ATOM 1519 C CA . VAL A 1 185 ? -3.926 -6.208 -7.736 1.00 92.50 185 VAL A CA 1
ATOM 1520 C C . VAL A 1 185 ? -3.990 -7.128 -8.951 1.00 92.50 185 VAL A C 1
ATOM 1522 O O . VAL A 1 185 ? -3.015 -7.244 -9.688 1.00 92.50 185 VAL A O 1
ATOM 1525 N N . ASN A 1 186 ? -5.125 -7.787 -9.183 1.00 92.12 186 ASN A N 1
ATOM 1526 C CA . ASN A 1 186 ? -5.271 -8.705 -10.308 1.00 92.12 186 ASN A CA 1
ATOM 1527 C C . ASN A 1 186 ? -5.203 -7.990 -11.663 1.00 92.12 186 ASN A C 1
ATOM 1529 O O . ASN A 1 186 ? -4.624 -8.540 -12.596 1.00 92.12 186 ASN A O 1
ATOM 1533 N N . GLU A 1 187 ? -5.774 -6.793 -11.790 1.00 91.12 187 GLU A N 1
ATOM 1534 C CA . GLU A 1 187 ? -5.675 -5.998 -13.018 1.00 91.12 187 GLU A CA 1
ATOM 1535 C C . GLU A 1 187 ? -4.246 -5.487 -13.243 1.00 91.12 187 GLU A C 1
ATOM 1537 O O . GLU A 1 187 ? -3.719 -5.645 -14.342 1.00 91.12 187 GLU A O 1
ATOM 1542 N N . ALA A 1 188 ? -3.561 -5.022 -12.194 1.00 88.62 188 ALA A N 1
ATOM 1543 C CA . ALA A 1 188 ? -2.145 -4.663 -12.269 1.00 88.62 188 ALA A CA 1
ATOM 1544 C C . ALA A 1 188 ? -1.245 -5.839 -12.682 1.00 88.62 188 ALA A C 1
ATOM 1546 O O . ALA A 1 188 ? -0.290 -5.673 -13.431 1.00 88.62 188 ALA A O 1
ATOM 1547 N N . LEU A 1 189 ? -1.537 -7.056 -12.216 1.00 87.56 189 LEU A N 1
ATOM 1548 C CA . LEU A 1 189 ? -0.784 -8.243 -12.627 1.00 87.56 189 LEU A CA 1
ATOM 1549 C C . LEU A 1 189 ? -1.024 -8.617 -14.094 1.00 87.56 189 LEU A C 1
ATOM 1551 O O . LEU A 1 189 ? -0.133 -9.182 -14.723 1.00 87.56 189 LEU A O 1
ATOM 1555 N N . LYS A 1 190 ? -2.214 -8.332 -14.632 1.00 89.50 190 LYS A N 1
ATOM 1556 C CA . LYS A 1 190 ? -2.549 -8.587 -16.041 1.00 89.50 190 LYS A CA 1
ATOM 1557 C C . LYS A 1 190 ? -1.987 -7.529 -16.984 1.00 89.50 190 LYS A C 1
ATOM 1559 O O . LYS A 1 190 ? -1.780 -7.850 -18.150 1.00 89.50 190 LYS A O 1
ATOM 1564 N N . SER A 1 191 ? -1.796 -6.295 -16.514 1.00 87.44 191 SER A N 1
ATOM 1565 C CA . SER A 1 191 ? -1.291 -5.201 -17.349 1.00 87.44 191 SER A CA 1
ATOM 1566 C C . SER A 1 191 ? 0.198 -5.317 -17.645 1.00 87.44 191 SER A C 1
ATOM 1568 O O . SER A 1 191 ? 0.653 -4.791 -18.654 1.00 87.44 191 SER A O 1
ATOM 1570 N N . VAL A 1 192 ? 0.955 -6.027 -16.805 1.00 83.44 192 VAL A N 1
ATOM 1571 C CA . VAL A 1 192 ? 2.383 -6.247 -17.039 1.00 83.44 192 VAL A CA 1
ATOM 1572 C C . VAL A 1 192 ? 2.585 -7.219 -18.208 1.00 83.44 192 VAL A C 1
ATOM 1574 O O . VAL A 1 192 ? 2.093 -8.352 -18.146 1.00 83.44 192 VAL A O 1
ATOM 1577 N N . PRO A 1 193 ? 3.348 -6.833 -19.251 1.00 83.38 193 PRO A N 1
ATOM 1578 C CA . PRO A 1 193 ? 3.645 -7.709 -20.374 1.00 83.38 193 PRO A CA 1
ATOM 1579 C C . PRO A 1 193 ? 4.286 -9.025 -19.925 1.00 83.38 193 PRO A C 1
ATOM 1581 O O . PRO A 1 193 ? 5.175 -9.052 -19.073 1.00 83.38 193 PRO A O 1
ATOM 1584 N N . SER A 1 194 ? 3.869 -10.141 -20.526 1.00 84.12 194 SER A N 1
ATOM 1585 C CA . SER A 1 194 ? 4.364 -11.477 -20.157 1.00 84.12 194 SER A CA 1
ATOM 1586 C C . SER A 1 194 ? 5.855 -11.693 -20.440 1.00 84.12 194 SER A C 1
ATOM 1588 O O . SER A 1 194 ? 6.444 -12.640 -19.926 1.00 84.12 194 SER A O 1
ATOM 1590 N N . ASP A 1 195 ? 6.452 -10.860 -21.296 1.00 85.12 195 ASP A N 1
ATOM 1591 C CA . ASP A 1 195 ? 7.883 -10.842 -21.605 1.00 85.12 195 ASP A CA 1
ATOM 1592 C C . ASP A 1 195 ? 8.691 -9.919 -20.675 1.00 85.12 195 ASP A C 1
ATOM 1594 O O . ASP A 1 195 ? 9.912 -9.824 -20.820 1.00 85.12 195 ASP A O 1
ATOM 1598 N N . CYS A 1 196 ? 8.042 -9.263 -19.709 1.00 83.75 196 CYS A N 1
ATOM 1599 C CA . CYS A 1 196 ? 8.712 -8.478 -18.685 1.00 83.75 196 CYS A CA 1
ATOM 1600 C C . CYS A 1 196 ? 9.014 -9.297 -17.427 1.00 83.75 196 CYS A C 1
ATOM 1602 O O . CYS A 1 196 ? 8.233 -10.137 -16.979 1.00 83.75 196 CYS A O 1
ATOM 1604 N N . GLN A 1 197 ? 10.150 -8.989 -16.804 1.00 82.88 197 GLN A N 1
ATOM 1605 C CA . GLN A 1 197 ? 10.506 -9.469 -15.474 1.00 82.88 197 GLN A CA 1
ATOM 1606 C C . GLN A 1 197 ? 10.441 -8.316 -14.477 1.00 82.88 197 GLN A C 1
ATOM 1608 O O . GLN A 1 197 ? 10.881 -7.202 -14.763 1.00 82.88 197 GLN A O 1
ATOM 1613 N N . TRP A 1 198 ? 9.912 -8.585 -13.288 1.00 82.94 198 TRP A N 1
ATOM 1614 C CA . TRP A 1 198 ? 9.970 -7.646 -12.174 1.00 82.94 198 TRP A CA 1
ATOM 1615 C C . TRP A 1 198 ? 11.378 -7.650 -11.592 1.00 82.94 198 TRP A C 1
ATOM 1617 O O . TRP A 1 198 ? 11.730 -8.530 -10.808 1.00 82.94 198 TRP A O 1
ATOM 1627 N N . LEU A 1 199 ? 12.186 -6.678 -12.009 1.00 84.44 199 LEU A N 1
ATOM 1628 C CA . LEU A 1 199 ? 13.565 -6.552 -11.555 1.00 84.44 199 LEU A CA 1
ATOM 1629 C C . LEU A 1 199 ? 13.687 -5.430 -10.530 1.00 84.44 199 LEU A C 1
ATOM 1631 O O . LEU A 1 199 ? 13.108 -4.354 -10.746 1.00 84.44 199 LEU A O 1
ATOM 1635 N N . PRO A 1 200 ? 14.454 -5.649 -9.451 1.00 85.44 200 PRO A N 1
ATOM 1636 C CA . PRO A 1 200 ? 14.710 -4.603 -8.485 1.00 85.44 200 PRO A CA 1
ATOM 1637 C C . PRO A 1 200 ? 15.497 -3.457 -9.126 1.00 85.44 200 PRO A C 1
ATOM 1639 O O . PRO A 1 200 ? 16.410 -3.654 -9.928 1.00 85.44 200 PRO A O 1
ATOM 1642 N N . LEU A 1 201 ? 15.154 -2.230 -8.750 1.00 81.38 201 LEU A N 1
ATOM 1643 C CA . LEU A 1 201 ? 15.768 -1.014 -9.283 1.00 81.38 201 LEU A CA 1
ATOM 1644 C C . LEU A 1 201 ? 17.204 -0.799 -8.776 1.00 81.38 201 LEU A C 1
ATOM 1646 O O . LEU A 1 201 ? 17.966 -0.034 -9.365 1.00 81.38 201 LEU A O 1
ATOM 1650 N N . TRP A 1 202 ? 17.619 -1.498 -7.719 1.00 78.38 202 TRP A N 1
ATOM 1651 C CA . TRP A 1 202 ? 19.000 -1.442 -7.237 1.00 78.38 202 TRP A CA 1
ATOM 1652 C C . TRP A 1 202 ? 19.966 -2.353 -8.006 1.00 78.38 202 TRP A C 1
ATOM 1654 O O . TRP A 1 202 ? 21.166 -2.113 -7.940 1.00 78.38 202 TRP A O 1
ATOM 1664 N N . ASP A 1 203 ? 19.507 -3.341 -8.781 1.00 73.69 203 ASP A N 1
ATOM 1665 C CA . ASP A 1 203 ? 20.425 -4.184 -9.573 1.00 73.69 203 ASP A CA 1
ATOM 1666 C C . ASP A 1 203 ? 21.090 -3.384 -10.710 1.00 73.69 203 ASP A C 1
ATOM 1668 O O . ASP A 1 203 ? 22.229 -3.645 -11.093 1.00 73.69 203 ASP A O 1
ATOM 1672 N N . SER A 1 204 ? 20.445 -2.311 -11.181 1.00 65.44 204 SER A N 1
ATOM 1673 C CA . SER A 1 204 ? 21.070 -1.343 -12.094 1.00 65.44 204 SER A CA 1
ATOM 1674 C C . SER A 1 204 ? 22.214 -0.531 -11.469 1.00 65.44 204 SER A C 1
ATOM 1676 O O . SER A 1 204 ? 22.972 0.090 -12.209 1.00 65.44 204 SER A O 1
ATOM 1678 N N . LEU A 1 205 ? 22.384 -0.547 -10.139 1.00 59.47 205 LEU A N 1
ATOM 1679 C CA . LEU A 1 205 ? 23.489 0.144 -9.458 1.00 59.47 205 LEU A CA 1
ATOM 1680 C C . LEU A 1 205 ? 24.820 -0.601 -9.579 1.00 59.47 205 LEU A C 1
ATOM 1682 O O . LEU A 1 205 ? 25.869 0.015 -9.447 1.00 59.47 205 LEU A O 1
ATOM 1686 N N . SER A 1 206 ? 24.804 -1.919 -9.799 1.00 55.09 206 SER A N 1
ATOM 1687 C CA . SER A 1 206 ? 26.031 -2.737 -9.792 1.00 55.09 206 SER A CA 1
ATOM 1688 C C . SER A 1 206 ? 26.766 -2.753 -11.137 1.00 55.09 206 SER A C 1
ATOM 1690 O O . SER A 1 206 ? 27.802 -3.401 -11.258 1.00 55.09 206 SER A O 1
ATOM 1692 N N . SER A 1 207 ? 26.220 -2.068 -12.147 1.00 52.75 207 SER A N 1
ATOM 1693 C CA . SER A 1 207 ? 26.722 -2.070 -13.529 1.00 52.75 207 SER A CA 1
ATOM 1694 C C . SER A 1 207 ? 27.387 -0.749 -13.959 1.00 52.75 207 SER A C 1
ATOM 1696 O O . SER A 1 207 ? 27.769 -0.634 -15.124 1.00 52.75 207 SER A O 1
ATOM 1698 N N . GLN A 1 208 ? 27.515 0.233 -13.054 1.00 51.31 208 GLN A N 1
ATOM 1699 C CA . GLN A 1 208 ? 28.235 1.504 -13.255 1.00 51.31 208 GLN A CA 1
ATOM 1700 C C . GLN A 1 208 ? 29.513 1.538 -12.415 1.00 51.31 208 GLN A C 1
ATOM 1702 O O . GLN A 1 208 ? 30.522 2.076 -12.923 1.00 51.31 208 GLN A O 1
#

pLDDT: mean 76.12, std 13.31, range [42.0, 94.38]

Radius of gyration: 19.23 Å; chains: 1; bounding box: 50×40×52 Å

Secondary structure (DSSP, 8-state):
-------TT---GGG--TTSPP-S-TTTS-HHHHHHHHHHHS-SSS-------------HHHHHHHHHHHHHHHHHHEEEEETTSPP---HHHHHHHHHHHH---SS-SS----GGGHHHHHHHHHHH---HHHHHHHHHHHHHHHHHHHHHHHHHTSPPP-SSS---------HHHHHHHHHHHHHHHHHS-TTEEEEETTGGGGG-

Organism: Coprinopsis cinerea (strain Okayama-7 / 130 / ATCC MYA-4618 / FGSC 9003) (NCBI:txid240176)

Foldseek 3Di:
DDDDDDCPPPDDLVPDAPPDDDDDDLLLFAQLSNQVCLVVVPDDDPDPPVDPPQSDADDVLRVVSSVLSVVLCLLLFWEWDFPPDDFDDPPVLSVVLCCQRRNPPPPPSGDNNDLVCLVVSLVSSVRRYPDPLLSVLLVLSSCLSVVSVVVVVVQSPDDFDPPPGGHGDVPPDPVVSVVSNVSSVVSSVVSRDPSIDTDGPCVSVVPD

Sequence (208 aa):
MGRISDLEYCKRYQQASAHGPLSGAREFMSLDVRRWGFMHMVRPNNLRKEYPEVTFHHHYLHDLESVYWLLIWYMVSHAPHKEGVPRVIDHVSWAKLVDDLFGTGIDSQEPTVHWNNQSVTCTAMMNFWDDQDSLEGVCDILNLPVLFKKEYGTLQTAEQTECGETRWPDRVFTEGLYIAFEKAVNEALKSVPSDCQWLPLWDSLSSQ

InterPro domains:
  IPR040976 Fungal-type protein kinase [PF17667] (3-74)